Protein AF-A0A6G3XLA7-F1 (afdb_monomer)

InterPro domains:
  IPR043737 Family of unknown function DUF5682 [PF18934] (4-292)

Structure (mmCIF, N/CA/C/O backbone):
data_AF-A0A6G3XLA7-F1
#
_entry.id   AF-A0A6G3XLA7-F1
#
loop_
_atom_site.group_PDB
_atom_site.id
_atom_site.type_symbol
_atom_site.label_atom_id
_atom_site.label_alt_id
_atom_site.label_comp_id
_atom_site.label_asym_id
_atom_site.label_entity_id
_atom_site.label_seq_id
_atom_site.pdbx_PDB_ins_code
_atom_site.Cartn_x
_atom_site.Cartn_y
_atom_site.Cartn_z
_atom_site.occupancy
_atom_site.B_iso_or_equiv
_atom_site.auth_seq_id
_atom_site.auth_comp_id
_atom_site.auth_asym_id
_atom_site.auth_atom_id
_atom_site.pdbx_PDB_model_num
ATOM 1 N N . ASP A 1 1 ? -10.772 -34.363 -0.504 1.00 27.22 1 ASP A N 1
ATOM 2 C CA . ASP A 1 1 ? -11.192 -33.307 -1.445 1.00 27.22 1 ASP A CA 1
ATOM 3 C C . ASP A 1 1 ? -11.455 -32.007 -0.715 1.00 27.22 1 ASP A C 1
ATOM 5 O O . ASP A 1 1 ? -12.219 -31.990 0.240 1.00 27.22 1 ASP A O 1
ATOM 9 N N . CYS A 1 2 ? -10.757 -30.936 -1.087 1.00 24.80 2 CYS A N 1
ATOM 10 C CA . CYS A 1 2 ? -10.948 -29.603 -0.518 1.00 24.80 2 CYS A CA 1
ATOM 11 C C . CYS A 1 2 ? -11.487 -28.664 -1.604 1.00 24.80 2 CYS A C 1
ATOM 13 O O . CYS A 1 2 ? -10.865 -28.476 -2.650 1.00 24.80 2 CYS A O 1
ATOM 15 N N . LEU A 1 3 ? -12.674 -28.112 -1.351 1.00 29.98 3 LEU A N 1
ATOM 16 C CA . LEU A 1 3 ? -13.349 -27.142 -2.203 1.00 29.98 3 LEU A CA 1
ATOM 17 C C . LEU A 1 3 ? -12.687 -25.769 -2.006 1.00 29.98 3 LEU A C 1
ATOM 19 O O . LEU A 1 3 ? -12.714 -25.214 -0.909 1.00 29.98 3 LEU A O 1
ATOM 23 N N . TYR A 1 4 ? -12.081 -25.223 -3.060 1.00 32.84 4 TYR A N 1
ATOM 24 C CA . TYR A 1 4 ? -11.598 -23.842 -3.071 1.00 32.84 4 TYR A CA 1
ATOM 25 C C . TYR A 1 4 ? -12.732 -22.947 -3.557 1.00 32.84 4 TYR A C 1
ATOM 27 O O . TYR A 1 4 ? -12.913 -22.761 -4.757 1.00 32.84 4 TYR A O 1
ATOM 35 N N . VAL A 1 5 ? -13.517 -22.410 -2.627 1.00 32.19 5 VAL A N 1
ATOM 36 C CA . VAL A 1 5 ? -14.509 -21.383 -2.956 1.00 32.19 5 VAL A CA 1
ATOM 37 C C . VAL A 1 5 ? -13.808 -20.030 -2.906 1.00 32.19 5 VAL A C 1
ATOM 39 O O . VAL A 1 5 ? -13.495 -19.514 -1.836 1.00 32.19 5 VAL A O 1
ATOM 42 N N . CYS A 1 6 ? -13.516 -19.460 -4.074 1.00 38.09 6 CYS A N 1
ATOM 43 C CA . CYS A 1 6 ? -13.163 -18.050 -4.173 1.00 38.09 6 CYS A CA 1
ATOM 44 C C . CYS A 1 6 ? -14.450 -17.236 -3.990 1.00 38.09 6 CYS A C 1
ATOM 46 O O . CYS A 1 6 ? -15.371 -17.369 -4.795 1.00 38.09 6 CYS A O 1
ATOM 48 N N . GLY A 1 7 ? -14.512 -16.376 -2.968 1.00 33.72 7 GLY A N 1
ATOM 49 C CA . GLY A 1 7 ? -15.671 -15.504 -2.723 1.00 33.72 7 GLY A CA 1
ATOM 50 C C . GLY A 1 7 ? -16.045 -14.597 -3.907 1.00 33.72 7 GLY A C 1
ATOM 51 O O . GLY A 1 7 ? -17.167 -14.110 -3.966 1.00 33.72 7 GLY A O 1
ATOM 52 N N . ALA A 1 8 ? -15.152 -14.426 -4.890 1.00 35.38 8 ALA A N 1
ATOM 53 C CA . ALA A 1 8 ? -15.421 -13.674 -6.114 1.00 35.38 8 ALA A CA 1
ATOM 54 C C . ALA A 1 8 ? -16.390 -14.382 -7.083 1.00 35.38 8 ALA A C 1
ATOM 56 O O . ALA A 1 8 ? -17.047 -13.708 -7.873 1.00 35.38 8 ALA A O 1
ATOM 57 N N . PHE A 1 9 ? -16.530 -15.715 -7.027 1.00 36.69 9 PHE A N 1
ATOM 58 C CA . PHE A 1 9 ? -17.417 -16.449 -7.945 1.00 36.69 9 PHE A CA 1
ATOM 59 C C . PHE A 1 9 ? -18.899 -16.103 -7.729 1.00 36.69 9 PHE A C 1
ATOM 61 O O . PHE A 1 9 ? -19.672 -16.042 -8.684 1.00 3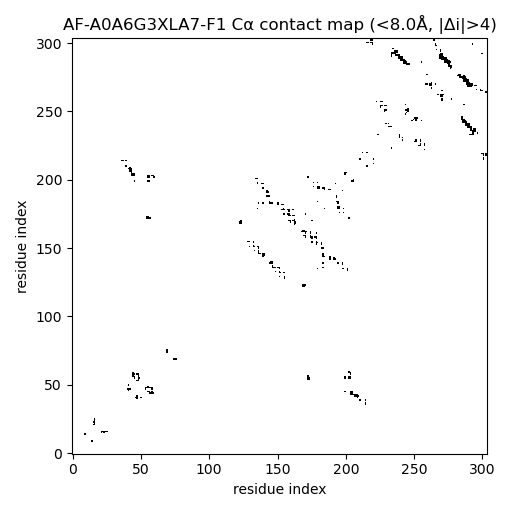6.69 9 PHE A O 1
ATOM 68 N N . HIS A 1 10 ? -19.282 -15.807 -6.482 1.00 39.69 10 HIS A N 1
ATOM 69 C CA . HIS A 1 10 ? -20.646 -15.403 -6.132 1.00 39.69 10 HIS A CA 1
ATOM 70 C C . HIS A 1 10 ? -21.000 -13.991 -6.619 1.00 39.69 10 HIS A C 1
ATOM 72 O O . HIS A 1 10 ? -22.175 -13.693 -6.781 1.00 39.69 10 HIS A O 1
ATOM 78 N N . ALA A 1 11 ? -20.011 -13.135 -6.895 1.00 38.22 11 ALA A N 1
ATOM 79 C CA . ALA A 1 11 ? -20.251 -11.803 -7.452 1.00 38.22 11 ALA A CA 1
ATOM 80 C C . ALA A 1 11 ? -20.421 -11.816 -8.984 1.00 38.22 11 ALA A C 1
ATOM 82 O O . ALA A 1 11 ? -21.027 -10.906 -9.542 1.00 38.22 11 ALA A O 1
ATOM 83 N N . ALA A 1 12 ? -19.886 -12.834 -9.666 1.00 33.25 12 ALA A N 1
ATOM 84 C CA . ALA A 1 12 ? -19.835 -12.896 -11.129 1.00 33.25 12 ALA A CA 1
ATOM 85 C C . ALA A 1 12 ? -20.931 -13.770 -11.768 1.00 33.25 12 ALA A C 1
ATOM 87 O O . ALA A 1 12 ? -21.085 -13.752 -12.987 1.00 33.25 12 ALA A O 1
ATOM 88 N N . SER A 1 13 ? -21.691 -14.525 -10.970 1.00 40.53 13 SER A N 1
ATOM 89 C CA . SER A 1 13 ? -22.673 -15.495 -11.467 1.00 40.53 13 SER A CA 1
ATOM 90 C C . SER A 1 13 ? -24.052 -15.185 -10.891 1.00 40.53 13 SER A C 1
ATOM 92 O O . SER A 1 13 ? -24.179 -14.970 -9.688 1.00 40.53 13 SER A O 1
ATOM 94 N N . ARG A 1 14 ? -25.096 -15.175 -11.730 1.00 41.72 14 ARG A N 1
ATOM 95 C CA . ARG A 1 14 ? -26.479 -15.175 -11.235 1.00 41.72 14 ARG A CA 1
ATOM 96 C C . ARG A 1 14 ? -26.766 -16.568 -10.689 1.00 41.72 14 ARG A C 1
ATOM 98 O O . ARG A 1 14 ? -26.756 -17.532 -11.445 1.00 41.72 14 ARG A O 1
ATOM 105 N N . VAL A 1 15 ? -26.926 -16.649 -9.379 1.00 54.94 15 VAL A N 1
ATOM 106 C CA . VAL A 1 15 ? -27.235 -17.872 -8.643 1.00 54.94 15 VAL A CA 1
ATOM 107 C C . VAL A 1 15 ? -28.677 -17.700 -8.176 1.00 54.94 15 VAL A C 1
ATOM 109 O O . VAL A 1 15 ? -28.967 -16.736 -7.464 1.00 54.94 15 VAL A O 1
ATOM 112 N N . ASP A 1 16 ? -29.582 -18.566 -8.629 1.00 53.09 16 ASP A N 1
ATOM 113 C CA . ASP A 1 16 ? -31.027 -18.473 -8.346 1.00 53.09 16 ASP A CA 1
ATOM 114 C C . ASP A 1 16 ? -31.326 -18.589 -6.838 1.00 53.09 16 ASP A C 1
ATOM 116 O O . ASP A 1 16 ? -32.371 -18.169 -6.344 1.00 53.09 16 ASP A O 1
ATOM 120 N N . GLU A 1 17 ? -30.364 -19.112 -6.082 1.00 56.97 17 GLU A N 1
ATOM 121 C CA . GLU A 1 17 ? -30.370 -19.269 -4.636 1.00 56.97 17 GLU A CA 1
ATOM 122 C C . GLU A 1 17 ? -30.011 -17.979 -3.872 1.00 56.97 17 GLU A C 1
ATOM 124 O O . GLU A 1 17 ? -30.055 -17.962 -2.639 1.00 56.97 17 GLU A O 1
ATOM 129 N N . PHE A 1 18 ? -29.650 -16.888 -4.559 1.00 44.19 18 PHE A N 1
ATOM 130 C CA . PHE A 1 18 ? -29.278 -15.630 -3.909 1.00 44.19 18 PHE A CA 1
ATOM 131 C C . PHE A 1 18 ? -30.508 -14.874 -3.378 1.00 44.19 18 PHE A C 1
ATOM 133 O O . PHE A 1 18 ? -31.275 -14.275 -4.128 1.00 44.19 18 PHE A O 1
ATOM 140 N N . GLY A 1 19 ? -30.670 -14.857 -2.053 1.00 49.62 19 GLY A N 1
ATOM 141 C CA . GLY A 1 19 ? -31.720 -14.115 -1.353 1.00 49.62 19 GLY A CA 1
ATOM 142 C C . GLY A 1 19 ? -32.330 -14.911 -0.201 1.00 49.62 19 GLY A C 1
ATOM 143 O O . GLY A 1 19 ? -32.090 -16.103 -0.041 1.00 49.62 19 GLY A O 1
ATOM 144 N N . VAL A 1 20 ? -33.152 -14.252 0.617 1.00 45.53 20 VAL A N 1
ATOM 145 C CA . VAL A 1 20 ? -33.753 -14.849 1.830 1.00 45.53 20 VAL A CA 1
ATOM 146 C C . VAL A 1 20 ? -34.791 -15.944 1.526 1.00 45.53 20 VAL A C 1
ATOM 148 O O . VAL A 1 20 ? -35.200 -16.668 2.427 1.00 45.53 20 VAL A O 1
ATOM 151 N N . ALA A 1 21 ? -35.208 -16.066 0.262 1.00 51.31 21 ALA A N 1
ATOM 152 C CA . ALA A 1 21 ? -36.200 -17.028 -0.219 1.00 51.31 21 ALA A CA 1
ATOM 153 C C . ALA A 1 21 ? -35.595 -18.194 -1.033 1.00 51.31 21 ALA A C 1
ATOM 155 O O . ALA A 1 21 ? -36.339 -19.035 -1.532 1.00 51.31 21 ALA A O 1
ATOM 156 N N . GLY A 1 22 ? -34.267 -18.252 -1.191 1.00 52.97 22 GLY A N 1
ATOM 157 C CA . GLY A 1 22 ? -33.597 -19.278 -1.994 1.00 52.97 22 GLY A CA 1
ATOM 158 C C . GLY A 1 22 ? -33.634 -20.656 -1.325 1.00 52.97 22 GLY A C 1
ATOM 159 O O . GLY A 1 22 ? -32.997 -20.865 -0.294 1.00 52.97 22 GLY A O 1
ATOM 160 N N . GLY A 1 23 ? -34.379 -21.600 -1.908 1.00 52.88 23 GLY A N 1
ATOM 161 C CA . GLY A 1 23 ? -34.506 -22.987 -1.430 1.00 52.88 23 GLY A CA 1
ATOM 162 C C . GLY A 1 23 ? -33.829 -24.044 -2.314 1.00 52.88 23 GLY A C 1
ATOM 163 O O . GLY A 1 23 ? -33.991 -25.234 -2.053 1.00 52.88 23 GLY A O 1
ATOM 164 N N . GLY A 1 24 ? -33.120 -23.629 -3.368 1.00 60.25 24 GLY A N 1
ATOM 165 C CA . GLY A 1 24 ? -32.486 -24.528 -4.335 1.00 60.25 24 GLY A CA 1
ATOM 166 C C . GLY A 1 24 ? -31.238 -25.237 -3.798 1.00 60.25 24 GLY A C 1
ATOM 167 O O . GLY A 1 24 ? -30.596 -24.785 -2.849 1.00 60.25 24 GLY A O 1
ATOM 168 N N . SER A 1 25 ? -30.896 -26.368 -4.417 1.00 54.25 25 SER A N 1
ATOM 169 C CA . SER A 1 25 ? -29.620 -27.059 -4.225 1.00 54.25 25 SER A CA 1
ATOM 170 C C . SER A 1 25 ? -28.669 -26.712 -5.370 1.00 54.25 25 SER A C 1
ATOM 172 O O . SER A 1 25 ? -28.971 -27.030 -6.519 1.00 54.25 25 SER A O 1
ATOM 174 N N . PHE A 1 26 ? -27.512 -26.127 -5.057 1.00 52.59 26 PHE A N 1
ATOM 175 C CA . PHE A 1 26 ? -26.472 -25.853 -6.048 1.00 52.59 26 PHE A CA 1
ATOM 176 C C . PHE A 1 26 ? -25.738 -27.149 -6.412 1.00 52.59 26 PHE A C 1
ATOM 178 O O . PHE A 1 26 ? -25.032 -27.719 -5.572 1.00 52.59 26 PHE A O 1
ATOM 185 N N . ASP A 1 27 ? -25.897 -27.613 -7.651 1.00 52.12 27 ASP A N 1
ATOM 186 C CA . ASP A 1 27 ? -25.189 -28.795 -8.139 1.00 52.12 27 ASP A CA 1
ATOM 187 C C . ASP A 1 27 ? -23.751 -28.422 -8.528 1.00 52.12 27 ASP A C 1
ATOM 189 O O . ASP A 1 27 ? -23.505 -27.578 -9.399 1.00 52.12 27 ASP A O 1
ATOM 193 N N . VAL A 1 28 ? -22.772 -29.016 -7.841 1.00 51.94 28 VAL A N 1
ATOM 194 C CA . VAL A 1 28 ? -21.358 -28.700 -8.061 1.00 51.94 28 VAL A CA 1
ATOM 195 C C . VAL A 1 28 ? -20.936 -29.309 -9.390 1.00 51.94 28 VAL A C 1
ATOM 197 O O . VAL A 1 28 ? -20.693 -30.510 -9.494 1.00 51.94 28 VAL A O 1
ATOM 200 N N . SER A 1 29 ? -20.819 -28.462 -10.411 1.00 45.50 29 SER A N 1
ATOM 201 C CA . SER A 1 29 ? -20.391 -28.897 -11.739 1.00 45.50 29 SER A CA 1
ATOM 202 C C . SER A 1 29 ? -19.015 -29.585 -11.690 1.00 45.50 29 SER A C 1
ATOM 204 O O . SER A 1 29 ? -18.156 -29.192 -10.886 1.00 45.50 29 SER A O 1
ATOM 206 N N . PRO A 1 30 ? -18.756 -30.577 -12.566 1.00 58.00 30 PRO A N 1
ATOM 207 C CA . PRO A 1 30 ? -17.427 -31.152 -12.728 1.00 58.00 30 PRO A CA 1
ATOM 208 C C . PRO A 1 30 ? -16.388 -30.053 -12.956 1.00 58.00 30 PRO A C 1
ATOM 210 O O . PRO A 1 30 ? -16.678 -29.035 -13.587 1.00 58.00 30 PRO A O 1
ATOM 213 N N . ARG A 1 31 ? -15.160 -30.265 -12.465 1.00 47.12 31 ARG A N 1
ATOM 214 C CA . ARG A 1 31 ? -14.043 -29.340 -12.702 1.00 47.12 31 ARG A CA 1
ATOM 215 C C . ARG A 1 31 ? -13.942 -29.037 -14.195 1.00 47.12 31 ARG A C 1
ATOM 217 O O . ARG A 1 31 ? -13.711 -29.942 -14.994 1.00 47.12 31 ARG A O 1
ATOM 224 N N . SER A 1 32 ? -14.094 -27.769 -14.559 1.00 47.59 32 SER A N 1
ATOM 225 C CA . SER A 1 32 ? -13.860 -27.331 -15.926 1.00 47.59 32 SER A CA 1
ATOM 226 C C . SER A 1 32 ? -12.402 -27.614 -16.306 1.00 47.59 32 SER A C 1
ATOM 228 O O . SER A 1 32 ? -11.492 -27.440 -15.495 1.00 47.59 32 SER A O 1
ATOM 230 N N . ALA A 1 33 ? -12.160 -28.039 -17.550 1.00 43.06 33 ALA A N 1
ATOM 231 C CA . ALA A 1 33 ? -10.805 -28.250 -18.077 1.00 43.06 33 ALA A CA 1
ATOM 232 C C . ALA A 1 33 ? -9.999 -26.939 -18.210 1.00 43.06 33 ALA A C 1
ATOM 234 O O . ALA A 1 33 ? -8.840 -26.954 -18.617 1.00 43.06 33 ALA A O 1
ATOM 235 N N . THR A 1 34 ? -10.607 -25.798 -17.874 1.00 37.47 34 THR A N 1
ATOM 236 C CA . THR A 1 34 ? -9.937 -24.507 -17.806 1.00 37.47 34 THR A CA 1
ATOM 237 C C . THR A 1 34 ? -8.934 -24.498 -16.660 1.00 37.47 34 THR A C 1
ATOM 239 O O . THR A 1 34 ? -9.278 -24.504 -15.477 1.00 37.47 34 THR A O 1
ATOM 242 N N . THR A 1 35 ? -7.655 -24.431 -17.018 1.00 40.75 35 THR A N 1
ATOM 243 C CA . THR A 1 35 ? -6.602 -23.977 -16.114 1.00 40.75 35 THR A CA 1
ATOM 244 C C . THR A 1 35 ? -7.009 -22.598 -15.615 1.00 40.75 35 THR A C 1
ATOM 246 O O . THR A 1 35 ? -7.300 -21.726 -16.431 1.00 40.75 35 THR A O 1
ATOM 249 N N . TRP A 1 36 ? -7.095 -22.415 -14.296 1.00 40.22 36 TRP A N 1
ATOM 250 C CA . TRP A 1 36 ? -7.507 -21.152 -13.681 1.00 40.22 36 TRP A CA 1
ATOM 251 C C . TRP A 1 36 ? -6.575 -20.031 -14.158 1.00 40.22 36 TRP A C 1
ATOM 253 O O . TRP A 1 36 ? -5.452 -19.872 -13.683 1.00 40.22 36 TRP A O 1
ATOM 263 N N . GLN A 1 37 ? -7.033 -19.305 -15.167 1.00 34.62 37 GLN A N 1
ATOM 264 C CA . GLN A 1 37 ? -6.329 -18.215 -15.801 1.00 34.62 37 GLN A CA 1
ATOM 265 C C . GLN A 1 37 ? -6.841 -16.939 -15.132 1.00 34.62 37 GLN A C 1
ATOM 267 O O . GLN A 1 37 ? -7.951 -16.497 -15.396 1.00 34.62 37 GLN A O 1
ATOM 272 N N . TYR A 1 38 ? -6.017 -16.364 -14.255 1.00 40.25 38 TYR A N 1
ATOM 273 C CA . TYR A 1 38 ? -6.145 -14.977 -13.793 1.00 40.25 38 TYR A CA 1
ATOM 274 C C . TYR A 1 38 ? -7.347 -14.676 -12.884 1.00 40.25 38 TYR A C 1
ATOM 276 O O . TYR A 1 38 ? -8.333 -14.063 -13.272 1.00 40.25 38 TYR A O 1
ATOM 284 N N . GLY A 1 39 ? -7.186 -14.967 -11.595 1.00 35.78 39 GLY A N 1
ATOM 285 C CA . GLY A 1 39 ? -7.611 -14.006 -10.585 1.00 35.78 39 GLY A CA 1
ATOM 286 C C . GLY A 1 39 ? -6.383 -13.188 -10.219 1.00 35.78 39 GLY A C 1
ATOM 287 O O . GLY A 1 39 ? -5.426 -13.752 -9.688 1.00 35.78 39 GLY A O 1
ATOM 288 N N . LEU A 1 40 ? -6.369 -11.888 -10.513 1.00 39.28 40 LEU A N 1
ATOM 289 C CA . LEU A 1 40 ? -5.462 -10.962 -9.838 1.00 39.28 40 LEU A CA 1
ATOM 290 C C . LEU A 1 40 ? -5.768 -11.144 -8.347 1.00 39.28 40 LEU A C 1
ATOM 292 O O . LEU A 1 40 ? -6.809 -10.691 -7.892 1.00 39.28 40 LEU A O 1
ATOM 296 N N . ILE A 1 41 ? -4.963 -11.923 -7.613 1.00 45.25 41 ILE A N 1
ATOM 297 C CA . ILE A 1 41 ? -5.103 -12.007 -6.159 1.00 45.25 41 ILE A CA 1
ATOM 298 C C . ILE A 1 41 ? -4.496 -10.705 -5.673 1.00 45.25 41 ILE A C 1
ATOM 300 O O . ILE A 1 41 ? -3.267 -10.548 -5.729 1.00 45.25 41 ILE A O 1
ATOM 304 N N . PRO A 1 42 ? -5.317 -9.736 -5.260 1.00 47.28 42 PRO A N 1
ATOM 305 C CA . PRO A 1 42 ? -4.790 -8.450 -4.891 1.00 47.28 42 PRO A CA 1
ATOM 306 C C . PRO A 1 42 ? -4.005 -8.691 -3.613 1.00 47.28 42 PRO A C 1
ATOM 308 O O . PRO A 1 42 ? -4.469 -9.287 -2.643 1.00 47.28 42 PRO A O 1
ATOM 311 N N . SER A 1 43 ? -2.733 -8.350 -3.680 1.00 54.47 43 SER A N 1
ATOM 312 C CA . SER A 1 43 ? -1.761 -8.756 -2.674 1.00 54.47 43 SER A CA 1
ATOM 313 C C . SER A 1 43 ? -1.641 -7.757 -1.526 1.00 54.47 43 SER A C 1
ATOM 315 O O . SER A 1 43 ? -1.026 -8.064 -0.504 1.00 54.47 43 SER A O 1
ATOM 317 N N . SER A 1 44 ? -2.254 -6.585 -1.688 1.00 57.09 44 SER A N 1
ATOM 318 C CA . SER A 1 44 ? -2.538 -5.632 -0.623 1.00 57.09 44 SER A CA 1
ATOM 319 C C . SER A 1 44 ? -4.037 -5.612 -0.338 1.00 57.09 44 SER A C 1
ATOM 321 O O . SER A 1 44 ? -4.845 -5.742 -1.258 1.00 57.09 44 SER A O 1
ATOM 323 N N . HIS A 1 45 ? -4.414 -5.384 0.923 1.00 65.75 45 HIS A N 1
ATOM 324 C CA . HIS A 1 45 ? -5.820 -5.234 1.313 1.00 65.75 45 HIS A CA 1
ATOM 325 C C . HIS A 1 45 ? -6.471 -4.086 0.526 1.00 65.75 45 HIS A C 1
ATOM 327 O O . HIS A 1 45 ? -7.568 -4.254 0.014 1.00 65.75 45 HIS A O 1
ATOM 333 N N . ALA A 1 46 ? -5.733 -2.995 0.288 1.00 58.09 46 ALA A N 1
ATOM 334 C CA . ALA A 1 46 ? -6.193 -1.864 -0.520 1.00 58.09 46 ALA A CA 1
ATOM 335 C C . ALA A 1 46 ? -6.525 -2.227 -1.982 1.00 58.09 46 ALA A C 1
ATOM 337 O O . ALA A 1 46 ? -7.456 -1.675 -2.560 1.00 58.09 46 ALA A O 1
ATOM 338 N N . ALA A 1 47 ? -5.782 -3.153 -2.602 1.00 56.22 47 ALA A N 1
ATOM 339 C CA . ALA A 1 47 ? -6.091 -3.600 -3.959 1.00 56.22 47 ALA A CA 1
ATOM 340 C C . ALA A 1 47 ? -7.323 -4.523 -3.982 1.00 56.22 47 ALA A C 1
ATOM 342 O O . ALA A 1 47 ? -8.090 -4.480 -4.940 1.00 56.22 47 ALA A O 1
ATOM 343 N N . ILE A 1 48 ? -7.541 -5.305 -2.914 1.00 60.72 48 ILE A N 1
ATOM 344 C CA . ILE A 1 48 ? -8.771 -6.093 -2.732 1.00 60.72 48 ILE A CA 1
ATOM 345 C C . ILE A 1 48 ? -9.950 -5.131 -2.608 1.00 60.72 48 ILE A C 1
ATOM 347 O O . ILE A 1 48 ? -10.952 -5.274 -3.299 1.00 60.72 48 ILE A O 1
ATOM 351 N N . GLU A 1 49 ? -9.804 -4.106 -1.777 1.00 63.84 49 GLU A N 1
ATOM 352 C CA . GLU A 1 49 ? -10.849 -3.118 -1.540 1.00 63.84 49 GLU A CA 1
ATOM 353 C C . GLU A 1 49 ? -11.222 -2.369 -2.817 1.00 63.84 49 GLU A C 1
ATOM 355 O O . GLU A 1 49 ? -12.399 -2.303 -3.155 1.00 63.84 49 GLU A O 1
ATOM 360 N N . ALA A 1 50 ? -10.231 -1.907 -3.582 1.00 58.59 50 ALA A N 1
ATOM 361 C CA . ALA A 1 50 ? -10.468 -1.239 -4.856 1.00 58.59 50 ALA A CA 1
ATOM 362 C C . ALA A 1 50 ? -11.169 -2.148 -5.879 1.00 58.59 50 ALA A C 1
ATOM 364 O O . ALA A 1 50 ? -12.117 -1.715 -6.531 1.00 58.59 50 ALA A O 1
ATOM 365 N N . GLN A 1 51 ? -10.738 -3.408 -6.008 1.00 57.50 51 GLN A N 1
ATOM 366 C CA . GLN A 1 51 ? -11.323 -4.342 -6.974 1.00 57.50 51 GLN A CA 1
ATOM 367 C C . GLN A 1 51 ? -12.782 -4.682 -6.654 1.00 57.50 51 GLN A C 1
ATOM 369 O O . GLN A 1 51 ? -13.591 -4.833 -7.566 1.00 57.50 51 GLN A O 1
ATOM 374 N N . PHE A 1 52 ? -13.115 -4.823 -5.371 1.00 60.62 52 PHE A N 1
ATOM 375 C CA . PHE A 1 52 ? -14.450 -5.231 -4.930 1.00 60.62 52 PHE A CA 1
ATOM 376 C C . PHE A 1 52 ? -15.328 -4.054 -4.476 1.00 60.62 52 PHE A C 1
ATOM 378 O O . PHE A 1 52 ? -16.407 -4.282 -3.934 1.00 60.62 52 PHE A O 1
ATOM 385 N N . GLY A 1 53 ? -14.883 -2.807 -4.678 1.00 58.06 53 GLY A N 1
ATOM 386 C CA . GLY A 1 53 ? -15.614 -1.609 -4.252 1.00 58.06 53 GLY A CA 1
ATOM 387 C C . GLY A 1 53 ? -15.839 -1.539 -2.738 1.00 58.06 53 GLY A C 1
ATOM 388 O O . GLY A 1 53 ? -16.835 -0.978 -2.285 1.00 58.06 53 GLY A O 1
ATOM 389 N N . LEU A 1 54 ? -14.952 -2.151 -1.949 1.00 62.34 54 LEU A N 1
ATOM 390 C CA . LEU A 1 54 ? -15.060 -2.170 -0.496 1.00 62.34 54 LEU A CA 1
ATOM 391 C C . LEU A 1 54 ? -14.505 -0.884 0.111 1.00 62.34 54 LEU A C 1
ATOM 393 O O . LEU A 1 54 ? -13.646 -0.204 -0.451 1.00 62.34 54 LEU A O 1
ATOM 397 N N . ALA A 1 55 ? -14.962 -0.610 1.328 1.00 67.38 55 ALA A N 1
ATOM 398 C CA . ALA A 1 55 ? -14.414 0.445 2.155 1.00 67.38 55 ALA A CA 1
ATOM 399 C C . ALA A 1 55 ? -12.899 0.264 2.370 1.00 67.38 55 ALA A C 1
ATOM 401 O O . ALA A 1 55 ? -12.456 -0.842 2.696 1.00 67.38 55 ALA A O 1
ATOM 402 N N . SER A 1 56 ? -12.123 1.345 2.259 1.00 66.56 56 SER A N 1
ATOM 403 C CA . SER A 1 56 ? -10.687 1.331 2.581 1.00 66.56 56 SER A CA 1
ATOM 404 C C . SER A 1 56 ? -10.469 0.803 4.003 1.00 66.56 56 SER A C 1
ATOM 406 O O . SER A 1 56 ? -11.180 1.209 4.916 1.00 66.56 56 SER A O 1
ATOM 408 N N . GLY A 1 57 ? -9.539 -0.128 4.208 1.00 64.62 57 GLY A N 1
ATOM 409 C CA . GLY A 1 57 ? -9.250 -0.788 5.487 1.00 64.62 57 GLY A CA 1
ATOM 410 C C . GLY A 1 57 ? -10.197 -1.929 5.897 1.00 64.62 57 GLY A C 1
ATOM 411 O O . GLY A 1 57 ? -9.908 -2.633 6.869 1.00 64.62 57 GLY A O 1
ATOM 412 N N . SER A 1 58 ? -11.308 -2.159 5.189 1.00 67.06 58 SER A N 1
ATOM 413 C CA . SER A 1 58 ? -12.267 -3.227 5.517 1.00 67.06 58 SER A CA 1
ATOM 414 C C . SER A 1 58 ? -11.655 -4.629 5.490 1.00 67.06 58 SER A C 1
ATOM 416 O O . SER A 1 58 ? -11.950 -5.451 6.361 1.00 67.06 58 SER A O 1
ATOM 418 N N . VAL A 1 59 ? -10.761 -4.910 4.541 1.00 69.50 59 VAL A N 1
ATOM 419 C CA . VAL A 1 59 ? -10.173 -6.243 4.370 1.00 69.50 59 VAL A CA 1
ATOM 420 C C . VAL A 1 59 ? -9.146 -6.510 5.473 1.00 69.50 59 VAL A C 1
ATOM 422 O O . VAL A 1 59 ? -9.013 -7.642 5.932 1.00 69.50 59 VAL A O 1
ATOM 425 N N . SER A 1 60 ? -8.463 -5.485 5.982 1.00 68.56 60 SER A N 1
ATOM 426 C CA . SER A 1 60 ? -7.548 -5.643 7.122 1.00 68.56 60 SER A CA 1
ATOM 427 C C . SER A 1 60 ? -8.262 -5.793 8.456 1.00 68.56 60 SER A C 1
ATOM 429 O O . SER A 1 60 ? -7.835 -6.597 9.290 1.00 68.56 60 SER A O 1
ATOM 431 N N . ILE A 1 61 ? -9.392 -5.103 8.643 1.00 68.44 61 ILE A N 1
ATOM 432 C CA . ILE A 1 61 ? -10.281 -5.375 9.779 1.00 68.44 61 ILE A CA 1
ATOM 433 C C . ILE A 1 61 ? -10.746 -6.828 9.718 1.00 68.44 61 ILE A C 1
ATOM 435 O O . ILE A 1 61 ? -10.603 -7.559 10.698 1.00 68.44 61 ILE A O 1
ATOM 439 N N . ALA A 1 62 ? -11.223 -7.285 8.557 1.00 70.25 62 ALA A N 1
ATOM 440 C CA . ALA A 1 62 ? -11.641 -8.671 8.372 1.00 70.25 62 ALA A CA 1
ATOM 441 C C . ALA A 1 62 ? -10.493 -9.659 8.646 1.00 70.25 62 ALA A C 1
ATOM 443 O O . ALA A 1 62 ? -10.693 -10.663 9.330 1.00 70.25 62 ALA A O 1
ATOM 444 N N . ALA A 1 63 ? -9.271 -9.364 8.190 1.00 71.44 63 ALA A N 1
ATOM 445 C CA . ALA A 1 63 ? -8.088 -10.181 8.457 1.00 71.44 63 ALA A CA 1
ATOM 446 C C . ALA A 1 63 ? -7.729 -10.227 9.955 1.00 71.44 63 ALA A C 1
ATOM 448 O O . ALA A 1 63 ? -7.377 -11.288 10.484 1.00 71.44 63 ALA A O 1
ATOM 449 N N . THR A 1 64 ? -7.853 -9.101 10.660 1.00 72.94 64 THR A N 1
ATOM 450 C CA . THR A 1 64 ? -7.593 -9.001 12.103 1.00 72.94 64 THR A CA 1
ATOM 451 C C . THR A 1 64 ? -8.649 -9.759 12.903 1.00 72.94 64 THR A C 1
ATOM 453 O O . THR A 1 64 ? -8.305 -10.572 13.767 1.00 72.94 64 THR A O 1
ATOM 456 N N . GLN A 1 65 ? -9.928 -9.584 12.567 1.00 71.81 65 GLN A N 1
ATOM 457 C CA . GLN A 1 65 ? -11.038 -10.339 13.148 1.00 71.81 65 GLN A CA 1
ATOM 458 C C . GLN A 1 65 ? -10.906 -11.839 12.882 1.00 71.81 65 GLN A C 1
ATOM 460 O O . GLN A 1 65 ? -11.086 -12.644 13.795 1.00 71.81 65 GLN A O 1
ATOM 465 N N . TRP A 1 66 ? -10.519 -12.235 11.669 1.00 73.06 66 TRP A N 1
ATOM 466 C CA . TRP A 1 66 ? -10.218 -13.624 11.331 1.00 73.06 66 TRP A CA 1
ATOM 467 C C . TRP A 1 66 ? -9.112 -14.193 12.226 1.00 73.06 66 TRP A C 1
ATOM 469 O O . TRP A 1 66 ? -9.291 -15.245 12.840 1.00 73.06 66 TRP A O 1
ATOM 479 N N . ALA A 1 67 ? -7.995 -13.478 12.389 1.00 76.62 67 ALA A N 1
ATOM 480 C CA . ALA A 1 67 ? -6.899 -13.909 13.254 1.00 76.62 67 ALA A CA 1
ATOM 481 C C . ALA A 1 67 ? -7.307 -14.003 14.738 1.00 76.62 67 ALA A C 1
ATOM 483 O O . ALA A 1 67 ? -6.906 -14.949 15.425 1.00 76.62 67 ALA A O 1
ATOM 484 N N . LYS A 1 68 ? -8.115 -13.058 15.240 1.00 75.75 68 LYS A N 1
ATOM 485 C CA . LYS A 1 68 ? -8.707 -13.111 16.591 1.00 75.75 68 LYS A CA 1
ATOM 486 C C . LYS A 1 68 ? -9.613 -14.332 16.740 1.00 75.75 68 LYS A C 1
ATOM 488 O O . LYS A 1 68 ? -9.479 -15.078 17.709 1.00 75.75 68 LYS A O 1
ATOM 493 N N . ASN A 1 69 ? -10.477 -14.579 15.759 1.00 70.50 69 ASN A N 1
ATOM 494 C CA . ASN A 1 69 ? -11.395 -15.710 15.755 1.00 70.50 69 ASN A CA 1
ATOM 495 C C . ASN A 1 69 ? -10.662 -17.047 15.726 1.00 70.50 69 ASN A C 1
ATOM 497 O O . ASN A 1 69 ? -10.993 -17.899 16.540 1.00 70.50 69 ASN A O 1
ATOM 501 N N . LEU A 1 70 ? -9.624 -17.206 14.899 1.00 75.56 70 LEU A N 1
ATOM 502 C CA . LEU A 1 70 ? -8.781 -18.408 14.896 1.00 75.56 70 LEU A CA 1
ATOM 503 C C . LEU A 1 70 ? -8.174 -18.687 16.277 1.00 75.56 70 LEU A C 1
ATOM 505 O O . LEU A 1 70 ? -8.174 -19.828 16.736 1.00 75.56 70 LEU A O 1
ATOM 509 N N . LYS A 1 71 ? -7.686 -17.646 16.970 1.00 75.94 71 LYS A N 1
ATOM 510 C CA . LYS A 1 71 ? -7.175 -17.780 18.344 1.00 75.94 71 LYS A CA 1
ATOM 511 C C . LYS A 1 71 ? -8.287 -18.164 19.322 1.00 75.94 71 LYS A C 1
ATOM 513 O O . LYS A 1 71 ? -8.097 -19.082 20.117 1.00 75.94 71 LYS A O 1
ATOM 518 N N . ARG A 1 72 ? -9.440 -17.491 19.248 1.00 73.69 72 ARG A N 1
ATOM 519 C CA . ARG A 1 72 ? -10.605 -17.716 20.119 1.00 73.69 72 ARG A CA 1
ATOM 520 C C . ARG A 1 72 ? -11.156 -19.135 19.983 1.00 73.69 72 ARG A C 1
ATOM 522 O O . ARG A 1 72 ? -11.436 -19.777 20.989 1.00 73.69 72 ARG A O 1
ATOM 529 N N . THR A 1 73 ? -11.279 -19.634 18.757 1.00 73.94 73 THR A N 1
ATOM 530 C CA . THR A 1 73 ? -11.832 -20.963 18.453 1.00 73.94 73 THR A CA 1
ATOM 531 C C . THR A 1 73 ? -10.775 -22.066 18.434 1.00 73.94 73 THR A C 1
ATOM 533 O O . THR A 1 73 ? -11.121 -23.236 18.291 1.00 73.94 73 THR A O 1
ATOM 536 N N . ARG A 1 74 ? -9.490 -21.715 18.599 1.00 78.81 74 ARG A N 1
ATOM 537 C CA . ARG A 1 74 ? -8.331 -22.627 18.542 1.00 78.81 74 ARG A CA 1
ATOM 538 C C . ARG A 1 74 ? -8.252 -23.430 17.237 1.00 78.81 74 ARG A C 1
ATOM 540 O O . ARG A 1 74 ? -7.691 -24.525 17.209 1.00 78.81 74 ARG A O 1
ATOM 547 N N . VAL A 1 75 ? -8.791 -22.880 16.151 1.00 79.94 75 VAL A N 1
ATOM 548 C CA . VAL A 1 75 ? -8.765 -23.501 14.824 1.00 79.94 75 VAL A CA 1
ATOM 549 C C . VAL A 1 75 ? -7.420 -23.222 14.158 1.00 79.94 75 VAL A C 1
ATOM 551 O O . VAL A 1 75 ? -6.945 -22.086 14.130 1.00 79.94 75 VAL A O 1
ATOM 554 N N . GLN A 1 76 ? -6.806 -24.266 13.598 1.00 75.38 76 GLN A N 1
ATOM 555 C CA . GLN A 1 76 ? -5.603 -24.129 12.782 1.00 75.38 76 GLN A CA 1
ATOM 556 C C . GLN A 1 76 ? -6.003 -23.943 11.315 1.00 75.38 76 GLN A C 1
ATOM 558 O O . GLN A 1 76 ? -6.633 -24.839 10.749 1.00 75.38 76 GLN A O 1
ATOM 563 N N . PRO A 1 77 ? -5.660 -22.808 10.682 1.00 71.62 77 PRO A N 1
ATOM 564 C CA . PRO A 1 77 ? -5.967 -22.608 9.276 1.00 71.62 77 PRO A CA 1
ATOM 565 C C . PRO A 1 77 ? -5.143 -23.577 8.424 1.00 71.62 77 PRO A C 1
ATOM 567 O O . PRO A 1 77 ? -3.934 -23.729 8.627 1.00 71.62 77 PRO A O 1
ATOM 570 N N . TYR A 1 78 ? -5.792 -24.204 7.444 1.00 66.38 78 TYR A N 1
ATOM 571 C CA . TYR A 1 78 ? -5.104 -24.996 6.432 1.00 66.38 78 TYR A CA 1
ATOM 572 C C . TYR A 1 78 ? -4.185 -24.089 5.604 1.00 66.38 78 TYR A C 1
ATOM 574 O O . TYR A 1 78 ? -4.583 -22.999 5.192 1.00 66.38 78 TYR A O 1
ATOM 582 N N . ARG A 1 79 ? -2.939 -24.520 5.382 1.00 64.38 79 ARG A N 1
ATOM 583 C CA . ARG A 1 79 ? -1.941 -23.765 4.614 1.00 64.38 79 ARG A CA 1
ATOM 584 C C . ARG A 1 79 ? -1.465 -24.583 3.429 1.00 64.38 79 ARG A C 1
ATOM 586 O O . ARG A 1 79 ? -1.112 -25.748 3.585 1.00 64.38 79 ARG A O 1
ATOM 593 N N . LEU A 1 80 ? -1.403 -23.935 2.271 1.00 52.94 80 LEU A N 1
ATOM 594 C CA . LEU A 1 80 ? -0.825 -24.515 1.067 1.00 52.94 80 LEU A CA 1
ATOM 595 C C . LEU A 1 80 ? 0.688 -24.668 1.237 1.00 52.94 80 LEU A C 1
ATOM 597 O O . LEU A 1 80 ? 1.367 -23.766 1.736 1.00 52.94 80 LEU A O 1
ATOM 601 N N . ALA A 1 81 ? 1.215 -2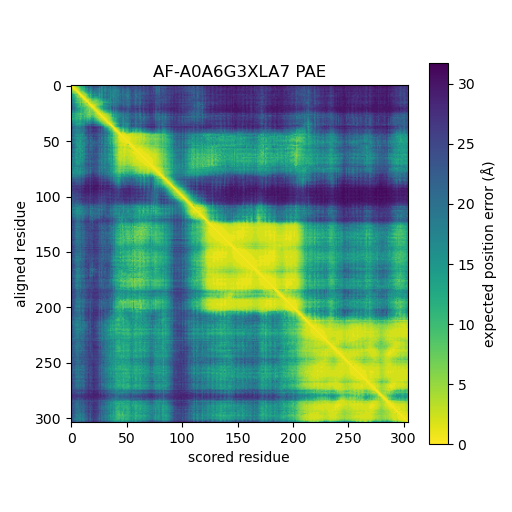5.818 0.824 1.00 57.78 81 ALA A N 1
ATOM 602 C CA . ALA A 1 81 ? 2.652 -26.048 0.797 1.00 57.78 81 ALA A CA 1
ATOM 603 C C . ALA A 1 81 ? 3.323 -25.098 -0.213 1.00 57.78 81 ALA A C 1
ATOM 605 O O . ALA A 1 81 ? 2.794 -24.871 -1.297 1.00 57.78 81 ALA A O 1
ATOM 606 N N . GLY A 1 82 ? 4.492 -24.553 0.142 1.00 59.47 82 GLY A N 1
ATOM 607 C CA . GLY A 1 82 ? 5.319 -23.758 -0.777 1.00 59.47 82 GLY A CA 1
ATOM 608 C C . GLY A 1 82 ? 5.004 -22.259 -0.875 1.00 59.47 82 GLY A C 1
ATOM 609 O O . GLY A 1 82 ? 5.557 -21.604 -1.748 1.00 59.47 82 GLY A O 1
ATOM 610 N N . GLN A 1 83 ? 4.162 -21.686 -0.005 1.00 51.09 83 GLN A N 1
ATOM 611 C CA . GLN A 1 83 ? 3.938 -20.233 -0.007 1.00 51.09 83 GLN A CA 1
ATOM 612 C C . GLN A 1 83 ? 5.119 -19.441 0.581 1.00 51.09 83 GLN A C 1
ATOM 614 O O . GLN A 1 83 ? 5.558 -19.685 1.711 1.00 51.09 83 GLN A O 1
ATOM 619 N N . ASP A 1 84 ? 5.570 -18.432 -0.166 1.00 43.88 84 ASP A N 1
ATOM 620 C CA . ASP A 1 84 ? 6.580 -17.467 0.267 1.00 43.88 84 ASP A CA 1
ATOM 621 C C . ASP A 1 84 ? 6.073 -16.596 1.430 1.00 43.88 84 ASP A C 1
ATOM 623 O O . ASP A 1 84 ? 4.968 -16.055 1.404 1.00 43.88 84 ASP A O 1
ATOM 627 N N . GLY A 1 85 ? 6.899 -16.435 2.472 1.00 50.03 85 GLY A N 1
ATOM 628 C CA . GLY A 1 85 ? 6.597 -15.609 3.653 1.00 50.03 85 GLY A CA 1
ATOM 629 C C . GLY A 1 85 ? 6.144 -16.384 4.897 1.00 50.03 85 GLY A C 1
ATOM 630 O O . GLY A 1 85 ? 6.037 -15.804 5.981 1.00 50.03 85 GLY A O 1
ATOM 631 N N . ALA A 1 86 ? 5.946 -17.699 4.794 1.00 48.38 86 ALA A N 1
ATOM 632 C CA . ALA A 1 86 ? 5.750 -18.545 5.963 1.00 48.38 86 ALA A CA 1
ATOM 633 C C . ALA A 1 86 ? 7.078 -18.725 6.720 1.00 48.38 86 ALA A C 1
ATOM 635 O O . ALA A 1 86 ? 8.061 -19.230 6.175 1.00 48.38 86 ALA A O 1
ATOM 636 N N . LYS A 1 87 ? 7.117 -18.370 8.014 1.00 48.81 87 LYS A N 1
ATOM 637 C CA . LYS A 1 87 ? 8.179 -18.871 8.902 1.00 48.81 87 LYS A CA 1
ATOM 638 C C . LYS A 1 87 ? 8.144 -20.399 8.827 1.00 48.81 87 LYS A C 1
ATOM 640 O O . LYS A 1 87 ? 7.095 -20.979 9.117 1.00 48.81 87 LYS A O 1
ATOM 645 N N . LYS A 1 88 ? 9.267 -21.027 8.438 1.00 48.53 88 LYS A N 1
ATOM 646 C CA . LYS A 1 88 ? 9.428 -22.490 8.469 1.00 48.53 88 LYS A CA 1
ATOM 647 C C . LYS A 1 88 ? 8.879 -22.990 9.809 1.00 48.53 88 LYS A C 1
ATOM 649 O O . LYS A 1 88 ? 9.311 -22.467 10.843 1.00 48.53 88 LYS A O 1
ATOM 654 N N . PRO A 1 89 ? 7.918 -23.931 9.822 1.00 48.28 89 PRO A N 1
ATOM 655 C CA . PRO A 1 89 ? 7.457 -24.491 11.076 1.00 48.28 89 PRO A CA 1
ATOM 656 C C . PRO A 1 89 ? 8.683 -25.045 11.796 1.00 48.28 89 PRO A C 1
ATOM 658 O O . PRO A 1 89 ? 9.480 -25.783 11.211 1.00 48.28 89 PRO A O 1
ATOM 661 N N . ARG A 1 90 ? 8.875 -24.615 13.047 1.00 44.72 90 ARG A N 1
ATOM 662 C CA . ARG A 1 90 ? 9.918 -25.168 13.907 1.00 44.72 90 ARG A CA 1
ATOM 663 C C . ARG A 1 90 ? 9.663 -26.668 13.938 1.00 44.72 90 ARG A C 1
ATOM 665 O O . ARG A 1 90 ? 8.539 -27.065 14.239 1.00 44.72 90 ARG A O 1
ATOM 672 N N . THR A 1 91 ? 10.658 -27.462 13.554 1.00 40.34 91 THR A N 1
ATOM 673 C CA . THR A 1 91 ? 10.575 -28.922 13.511 1.00 40.34 91 THR A CA 1
ATOM 674 C C . THR A 1 91 ? 10.000 -29.415 14.833 1.00 40.34 91 THR A C 1
ATOM 676 O O . THR A 1 91 ? 10.654 -29.368 15.876 1.00 40.34 91 THR A O 1
ATOM 679 N N . ALA A 1 92 ? 8.729 -29.816 14.812 1.00 50.62 92 ALA A N 1
ATOM 680 C CA . ALA A 1 92 ? 8.131 -30.489 15.944 1.00 50.62 92 ALA A CA 1
ATOM 681 C C . ALA A 1 92 ? 8.886 -31.811 16.102 1.00 50.62 92 ALA A C 1
ATOM 683 O O . ALA A 1 92 ? 9.102 -32.525 15.118 1.00 50.62 92 ALA A O 1
ATOM 684 N N . LYS A 1 93 ? 9.337 -32.106 17.328 1.00 43.59 93 LYS A N 1
ATOM 685 C CA . LYS A 1 93 ? 9.871 -33.426 17.680 1.00 43.59 93 LYS A CA 1
ATOM 686 C C . LYS A 1 93 ? 8.910 -34.478 17.133 1.00 43.59 93 LYS A C 1
ATOM 688 O O . LYS A 1 93 ? 7.707 -34.363 17.349 1.00 43.59 93 LYS A O 1
ATOM 693 N N . LYS A 1 94 ? 9.469 -35.454 16.414 1.00 36.88 94 LYS A N 1
ATOM 694 C CA . LYS A 1 94 ? 8.781 -36.592 15.799 1.00 36.88 94 LYS A CA 1
ATOM 695 C C . LYS A 1 94 ? 7.809 -37.193 16.822 1.00 36.88 94 LYS A C 1
ATOM 697 O O . LYS A 1 94 ? 8.238 -37.878 17.746 1.00 36.88 94 LYS A O 1
ATOM 702 N N . ALA A 1 95 ? 6.527 -36.853 16.706 1.00 47.34 95 ALA A N 1
ATOM 703 C CA . ALA A 1 95 ? 5.486 -37.487 17.494 1.00 47.34 95 ALA A CA 1
ATOM 704 C C . ALA A 1 95 ? 5.339 -38.929 16.996 1.00 47.34 95 ALA A C 1
ATOM 706 O O . ALA A 1 95 ? 5.489 -39.191 15.799 1.00 47.34 95 ALA A O 1
ATOM 707 N N . ALA A 1 96 ? 5.110 -39.850 17.930 1.00 45.06 96 ALA A N 1
ATOM 708 C CA . ALA A 1 96 ? 4.864 -41.257 17.646 1.00 45.06 96 ALA A CA 1
ATOM 709 C C . ALA A 1 96 ? 3.719 -41.419 16.622 1.00 45.06 96 ALA A C 1
ATOM 711 O O . ALA A 1 96 ? 2.845 -40.548 16.556 1.00 45.06 96 ALA A O 1
ATOM 712 N N . PRO A 1 97 ? 3.719 -42.499 15.815 1.00 40.44 97 PRO A N 1
ATOM 713 C CA . PRO A 1 97 ? 2.680 -42.716 14.819 1.00 40.44 97 PRO A CA 1
ATOM 714 C C . PRO A 1 97 ? 1.308 -42.714 15.496 1.00 40.44 97 PRO A C 1
ATOM 716 O O . PRO A 1 97 ? 1.074 -43.461 16.445 1.00 40.44 97 PRO A O 1
ATOM 719 N N . ALA A 1 98 ? 0.425 -41.832 15.027 1.00 46.72 98 ALA A N 1
ATOM 720 C CA . ALA A 1 98 ? -0.953 -41.789 15.483 1.00 46.72 98 ALA A CA 1
ATOM 721 C C . ALA A 1 98 ? -1.642 -43.108 15.110 1.00 46.72 98 ALA A C 1
ATOM 723 O O . ALA A 1 98 ? -1.505 -43.586 13.982 1.00 46.72 98 ALA A O 1
ATOM 724 N N . ALA A 1 99 ? -2.367 -43.685 16.070 1.00 46.22 99 ALA A N 1
ATOM 725 C CA . ALA A 1 99 ? -3.238 -44.828 15.843 1.00 46.22 99 ALA A CA 1
ATOM 726 C C . ALA A 1 99 ? -4.224 -44.530 14.693 1.00 46.22 99 ALA A C 1
ATOM 728 O O . ALA A 1 99 ? -4.594 -43.364 14.506 1.00 46.22 99 ALA A O 1
ATOM 729 N N . PRO A 1 100 ? -4.640 -45.551 13.919 1.00 40.12 100 PRO A N 1
ATOM 730 C CA . PRO A 1 100 ? -5.570 -45.367 12.813 1.00 40.12 100 PRO A CA 1
ATOM 731 C C . PRO A 1 100 ? -6.825 -44.646 13.304 1.00 40.12 100 PRO A C 1
ATOM 733 O O . PRO A 1 100 ? -7.453 -45.058 14.281 1.00 40.12 100 PRO A O 1
ATOM 736 N N . ALA A 1 101 ? -7.141 -43.531 12.644 1.00 44.59 101 ALA A N 1
ATOM 737 C CA . ALA A 1 101 ? -8.339 -42.764 12.934 1.00 44.59 101 ALA A CA 1
ATOM 738 C C . ALA A 1 101 ? -9.569 -43.674 12.763 1.00 44.59 101 ALA A C 1
ATOM 740 O O . ALA A 1 101 ? -9.609 -44.447 11.799 1.00 44.59 101 ALA A O 1
ATOM 741 N N . PRO A 1 102 ? -10.561 -43.605 13.672 1.00 42.34 102 PRO A N 1
ATOM 742 C CA . PRO A 1 102 ? -11.819 -44.310 13.477 1.00 42.34 102 PRO A CA 1
ATOM 743 C C . PRO A 1 102 ? -12.444 -43.890 12.135 1.00 42.34 102 PRO A C 1
ATOM 745 O O . PRO A 1 102 ? -12.183 -42.775 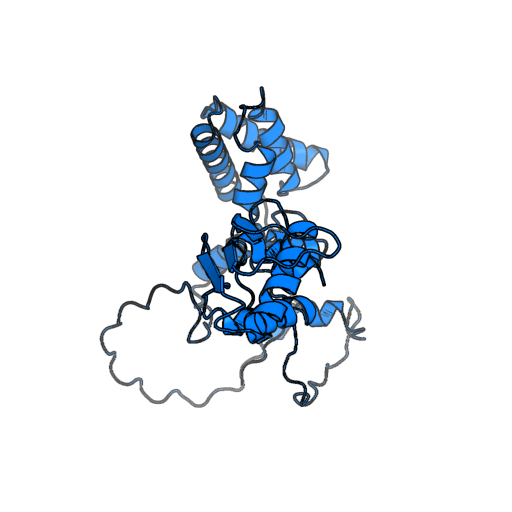11.665 1.00 42.34 102 PRO A O 1
ATOM 748 N N . PRO A 1 103 ? -13.230 -44.772 11.491 1.00 43.47 103 PRO A N 1
ATOM 749 C CA . P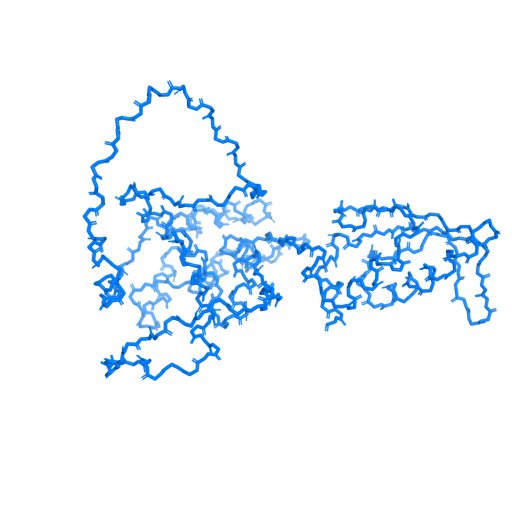RO A 1 103 ? -13.877 -44.460 10.224 1.00 43.47 103 PRO A CA 1
ATOM 750 C C . PRO A 1 103 ? -14.633 -43.137 10.342 1.00 43.47 103 PRO A C 1
ATOM 752 O O . PRO A 1 103 ? -15.341 -42.905 11.320 1.00 43.47 103 PRO A O 1
ATOM 755 N N . SER A 1 104 ? -14.423 -42.262 9.356 1.00 45.25 104 SER A N 1
ATOM 756 C CA . SER A 1 104 ? -15.083 -40.964 9.250 1.00 45.25 104 SER A CA 1
ATOM 757 C C . SER A 1 104 ? -16.592 -41.170 9.306 1.00 45.25 104 SER A C 1
ATOM 759 O O . SER A 1 104 ? -17.199 -41.535 8.300 1.00 45.25 104 SER A O 1
ATOM 761 N N . GLU A 1 105 ? -17.206 -40.901 10.459 1.00 48.00 105 GLU A N 1
ATOM 762 C CA . GLU A 1 105 ? -18.631 -40.590 10.509 1.00 48.00 105 GLU A CA 1
ATOM 763 C C . GLU A 1 105 ? -18.894 -39.522 9.444 1.00 48.00 105 GLU A C 1
ATOM 765 O O . GLU A 1 105 ? -18.087 -38.598 9.280 1.00 48.00 105 GLU A O 1
ATOM 770 N N . ALA A 1 106 ? -19.958 -39.712 8.656 1.00 50.62 106 ALA A N 1
ATOM 771 C CA . ALA A 1 106 ? -20.361 -38.793 7.599 1.00 50.62 106 ALA A CA 1
ATOM 772 C C . ALA A 1 106 ? -20.207 -37.362 8.116 1.00 50.62 106 ALA A C 1
ATOM 774 O O . ALA A 1 106 ? -20.771 -37.038 9.161 1.00 50.62 106 ALA A O 1
ATOM 775 N N . ALA A 1 107 ? -19.360 -36.564 7.454 1.00 56.44 107 ALA A N 1
ATOM 776 C CA . ALA A 1 107 ? -18.967 -35.248 7.932 1.00 56.44 107 ALA A CA 1
ATOM 777 C C . ALA A 1 107 ? -20.231 -34.450 8.265 1.00 56.44 107 ALA A C 1
ATOM 779 O O . ALA A 1 107 ? -20.926 -33.997 7.358 1.00 56.44 107 ALA A O 1
ATOM 780 N N . ALA A 1 108 ? -20.558 -34.350 9.558 1.00 59.38 108 ALA A N 1
ATOM 781 C CA . ALA A 1 108 ? -21.767 -33.675 9.996 1.00 59.38 108 ALA A CA 1
ATOM 782 C C . ALA A 1 108 ? -21.760 -32.276 9.377 1.00 59.38 108 ALA A C 1
ATOM 784 O O . ALA A 1 108 ? -20.732 -31.593 9.438 1.00 59.38 108 ALA A O 1
ATOM 785 N N . ASP A 1 109 ? -22.865 -31.883 8.743 1.00 65.12 109 ASP A N 1
ATOM 786 C CA . ASP A 1 109 ? -22.976 -30.616 8.026 1.00 65.12 109 ASP A CA 1
ATOM 787 C C . ASP A 1 109 ? -22.861 -29.435 9.005 1.00 65.12 109 ASP A C 1
ATOM 789 O O . ASP A 1 109 ? -23.833 -28.913 9.549 1.00 65.12 109 ASP A O 1
ATOM 793 N N . ARG A 1 110 ? -21.614 -29.044 9.275 1.00 61.34 110 ARG A N 1
ATOM 794 C CA . ARG A 1 110 ? -21.241 -27.910 10.127 1.00 61.34 110 ARG A CA 1
ATOM 795 C C . ARG A 1 110 ? -21.189 -26.604 9.339 1.00 61.34 110 ARG A C 1
ATOM 797 O O . ARG A 1 110 ? -21.106 -25.540 9.949 1.00 61.34 110 ARG A O 1
ATOM 804 N N . LEU A 1 111 ? -21.202 -26.677 8.007 1.00 58.47 111 LEU A N 1
ATOM 805 C CA . LEU A 1 111 ? -21.032 -25.525 7.130 1.00 58.47 111 LEU A CA 1
ATOM 806 C C . LEU A 1 111 ? -22.368 -24.838 6.854 1.00 58.47 111 LEU A C 1
ATOM 808 O O . LEU A 1 111 ? -22.449 -23.621 7.011 1.00 58.47 111 LEU A O 1
ATOM 812 N N . SER A 1 112 ? -23.427 -25.585 6.531 1.00 67.19 112 SER A N 1
ATOM 813 C CA . SER A 1 112 ? -24.730 -24.992 6.204 1.00 67.19 112 SER A CA 1
ATOM 814 C C . SER A 1 112 ? -25.300 -24.198 7.375 1.00 67.19 112 SER A C 1
ATOM 816 O O . SER A 1 112 ? -25.788 -23.087 7.186 1.00 67.19 112 SER A O 1
ATOM 818 N N . GLY A 1 113 ? -25.178 -24.711 8.604 1.00 67.69 113 GLY A N 1
ATOM 819 C CA . GLY A 1 113 ? -25.603 -23.987 9.806 1.00 67.69 113 GLY A CA 1
ATOM 820 C C . GLY A 1 113 ? -24.782 -22.720 10.076 1.00 67.69 113 GLY A C 1
ATOM 821 O O . GLY A 1 113 ? -25.332 -21.718 10.527 1.00 67.69 113 GLY A O 1
ATOM 822 N N . PHE A 1 114 ? -23.481 -22.732 9.767 1.00 66.75 114 PHE A N 1
ATOM 823 C CA . PHE A 1 114 ? -22.620 -21.555 9.893 1.00 66.75 114 PHE A CA 1
ATOM 824 C C . PHE A 1 114 ? -22.955 -20.487 8.843 1.00 66.75 114 PHE A C 1
ATOM 826 O O . PHE A 1 114 ? -23.086 -19.320 9.196 1.00 66.75 114 PHE A O 1
ATOM 833 N N . LEU A 1 115 ? -23.147 -20.885 7.580 1.00 60.19 115 LEU A N 1
ATOM 834 C CA . LEU A 1 115 ? -23.471 -19.975 6.475 1.00 60.19 115 LEU A CA 1
ATOM 835 C C . LEU A 1 115 ? -24.885 -19.385 6.579 1.00 60.19 115 LEU A C 1
ATOM 837 O O . LEU A 1 115 ? -25.107 -18.258 6.151 1.00 60.19 115 LEU A O 1
ATOM 841 N N . ARG A 1 116 ? -25.837 -20.126 7.161 1.00 64.88 116 ARG A N 1
ATOM 842 C CA . ARG A 1 116 ? -27.214 -19.655 7.394 1.00 64.88 116 ARG A CA 1
ATOM 843 C C . ARG A 1 116 ? -27.357 -18.781 8.639 1.00 64.88 116 ARG A C 1
ATOM 845 O O . ARG A 1 116 ? -28.398 -18.155 8.821 1.00 64.88 116 ARG A O 1
ATOM 852 N N . ARG A 1 117 ? -26.354 -18.749 9.522 1.00 59.94 117 ARG A N 1
ATOM 853 C CA . ARG A 1 117 ? -26.410 -17.936 10.737 1.00 59.94 117 ARG A CA 1
ATOM 854 C C . ARG A 1 117 ? -26.198 -16.463 10.364 1.00 59.94 117 ARG A C 1
ATOM 856 O O . ARG A 1 117 ? -25.152 -16.147 9.798 1.00 59.94 117 ARG A O 1
ATOM 863 N N . PRO A 1 118 ? -27.121 -15.551 10.727 1.00 51.91 118 PRO A N 1
ATOM 864 C CA . PRO A 1 118 ? -26.892 -14.124 10.552 1.00 51.91 118 PRO A CA 1
ATOM 865 C C . PRO A 1 118 ? -25.586 -13.725 11.251 1.00 51.91 118 PRO A C 1
ATOM 867 O O . PRO A 1 118 ? -25.340 -14.190 12.374 1.00 51.91 118 PRO A O 1
ATOM 870 N N . PRO A 1 119 ? -24.738 -12.890 10.626 1.00 56.09 119 PRO A N 1
ATOM 871 C CA . PRO A 1 119 ? -23.536 -12.411 11.283 1.00 56.09 119 PRO A CA 1
ATOM 872 C C . PRO A 1 119 ? -23.938 -11.673 12.559 1.00 56.09 119 PRO A C 1
ATOM 874 O O . PRO A 1 119 ? -24.788 -10.783 12.542 1.00 56.09 119 PRO A O 1
ATOM 877 N N . VAL A 1 120 ? -23.339 -12.064 13.683 1.00 62.31 120 VAL A N 1
ATOM 878 C CA . VAL A 1 120 ? -23.520 -11.335 14.938 1.00 62.31 120 VAL A CA 1
ATOM 879 C C . VAL A 1 120 ? -22.859 -9.975 14.751 1.00 62.31 120 VAL A C 1
ATOM 881 O O . VAL A 1 120 ? -21.668 -9.899 14.448 1.00 62.31 120 VAL A O 1
ATOM 884 N N . LEU A 1 121 ? -23.638 -8.905 14.889 1.00 56.56 121 LEU A N 1
ATOM 885 C CA . LEU A 1 121 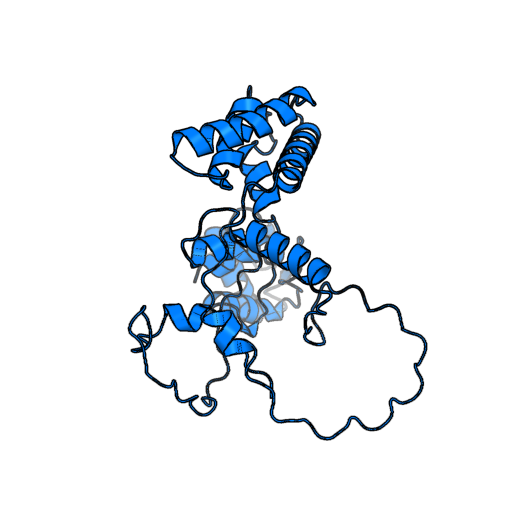? -23.110 -7.549 14.855 1.00 56.56 121 LEU A CA 1
ATOM 886 C C . LEU A 1 121 ? -22.285 -7.338 16.126 1.00 56.56 121 LEU A C 1
ATOM 888 O O . LEU A 1 121 ? -22.835 -7.094 17.195 1.00 56.56 121 LEU A O 1
ATOM 892 N N . ASP A 1 122 ? -20.965 -7.488 16.009 1.00 60.31 122 ASP A N 1
ATOM 893 C CA . ASP A 1 122 ? -20.057 -7.192 17.117 1.00 60.31 122 ASP A CA 1
ATOM 894 C C . ASP A 1 122 ? -20.182 -5.716 17.509 1.00 60.31 122 ASP A C 1
ATOM 896 O O . ASP A 1 122 ? -20.187 -4.828 16.638 1.00 60.31 122 ASP A O 1
ATOM 900 N N . THR A 1 123 ? -20.245 -5.491 18.822 1.00 69.88 123 THR A N 1
ATOM 901 C CA . THR A 1 123 ? -20.145 -4.182 19.473 1.00 69.88 123 THR A CA 1
ATOM 902 C C . THR A 1 123 ? -18.773 -3.551 19.213 1.00 69.88 123 THR A C 1
ATOM 904 O O . THR A 1 123 ? -17.897 -4.158 18.594 1.00 69.88 123 THR A O 1
ATOM 907 N N . LEU A 1 124 ? -18.575 -2.310 19.664 1.00 76.06 124 LEU A N 1
ATOM 908 C CA . LEU A 1 124 ? -17.269 -1.653 19.624 1.00 76.06 124 LEU A CA 1
ATOM 909 C C . LEU A 1 124 ? -16.182 -2.557 20.240 1.00 76.06 124 LEU A C 1
ATOM 911 O O . LEU A 1 124 ? -16.299 -2.973 21.391 1.00 76.06 124 LEU A O 1
ATOM 915 N N . ASP A 1 125 ? -15.122 -2.841 19.480 1.00 80.56 125 ASP A N 1
ATOM 916 C CA . ASP A 1 125 ? -13.901 -3.468 19.998 1.00 80.56 125 ASP A CA 1
ATOM 917 C C . ASP A 1 125 ? -12.944 -2.356 20.442 1.00 80.56 125 ASP A C 1
ATOM 919 O O . ASP A 1 125 ? -12.120 -1.855 19.672 1.00 80.56 125 ASP A O 1
ATOM 923 N N . GLU A 1 126 ? -13.104 -1.916 21.691 1.00 85.75 126 GLU A N 1
ATOM 924 C CA . GLU A 1 126 ? -12.320 -0.813 22.257 1.00 85.75 126 GLU A CA 1
ATOM 925 C C . GLU A 1 126 ? -10.814 -1.097 22.234 1.00 85.75 126 GLU A C 1
ATOM 927 O O . GLU A 1 126 ? -10.018 -0.200 21.962 1.00 85.75 126 GLU A O 1
ATOM 932 N N . ALA A 1 127 ? -10.407 -2.348 22.467 1.00 86.06 127 ALA A N 1
ATOM 933 C CA . ALA A 1 127 ? -8.999 -2.728 22.489 1.00 86.06 127 ALA A CA 1
ATOM 934 C C . ALA A 1 127 ? -8.349 -2.590 21.104 1.00 86.06 127 ALA A C 1
ATOM 936 O O . ALA A 1 127 ? -7.192 -2.176 20.997 1.00 86.06 127 ALA A O 1
ATOM 937 N N . GLU A 1 128 ? -9.084 -2.916 20.040 1.00 84.12 128 GLU A N 1
ATOM 938 C CA . GLU A 1 128 ? -8.636 -2.709 18.662 1.00 84.12 128 GLU A CA 1
ATOM 939 C C . GLU A 1 128 ? -8.480 -1.229 18.328 1.00 84.12 128 GLU A C 1
ATOM 941 O O . GLU A 1 128 ? -7.424 -0.818 17.842 1.00 84.12 128 GLU A O 1
ATOM 946 N N . 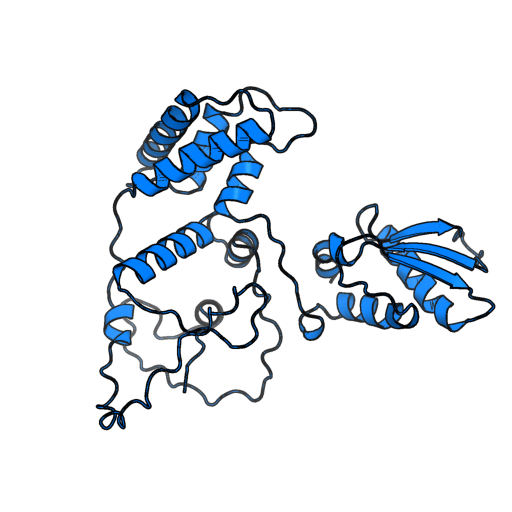LEU A 1 129 ? -9.493 -0.424 18.654 1.00 89.12 129 LEU A N 1
ATOM 947 C CA . LEU A 1 129 ? -9.474 1.009 18.382 1.00 89.12 129 LEU A CA 1
ATOM 948 C C . LEU A 1 129 ? -8.365 1.727 19.170 1.00 89.12 129 LEU A C 1
ATOM 950 O O . LEU A 1 129 ? -7.674 2.590 18.622 1.00 89.12 129 LEU A O 1
ATOM 954 N N . LEU A 1 130 ? -8.132 1.337 20.429 1.00 92.06 130 LEU A N 1
ATOM 955 C CA . LEU A 1 130 ? -7.000 1.813 21.231 1.00 92.06 130 LEU A CA 1
ATOM 956 C C . LEU A 1 130 ? -5.660 1.421 20.600 1.00 92.06 130 LEU A C 1
ATOM 958 O O . LEU A 1 130 ? -4.750 2.248 20.516 1.00 92.06 130 LEU A O 1
ATOM 962 N N . GLY A 1 131 ? -5.543 0.180 20.117 1.00 91.06 131 GLY A N 1
ATOM 963 C CA . GLY A 1 131 ? -4.359 -0.298 19.407 1.00 91.06 131 GLY A CA 1
ATOM 964 C C . GLY A 1 131 ? -4.036 0.562 18.186 1.00 91.06 131 GLY A C 1
ATOM 965 O O . GLY A 1 131 ? -2.923 1.076 18.069 1.00 91.06 131 GLY A O 1
ATOM 966 N N . TRP A 1 132 ? -5.028 0.798 17.324 1.00 93.19 132 TRP A N 1
ATOM 967 C CA . TRP A 1 132 ? -4.878 1.662 16.151 1.00 93.19 132 TRP A CA 1
ATOM 968 C C . TRP A 1 132 ? -4.501 3.094 16.524 1.00 93.19 132 TRP A C 1
ATOM 970 O O . TRP A 1 132 ? -3.601 3.662 15.909 1.00 93.19 132 TRP A O 1
ATOM 980 N N . SER A 1 133 ? -5.134 3.659 17.555 1.00 95.88 133 SER A N 1
ATOM 981 C CA . SER A 1 133 ? -4.875 5.028 18.023 1.00 95.88 133 SER A CA 1
ATOM 982 C C . SER A 1 133 ? -3.427 5.212 18.500 1.00 95.88 133 SER A C 1
ATOM 984 O O . SER A 1 133 ? -2.777 6.216 18.203 1.00 95.88 133 SER A O 1
ATOM 986 N N . VAL A 1 134 ? -2.866 4.212 19.185 1.00 96.56 134 VAL A N 1
ATOM 987 C CA . VAL A 1 134 ? -1.450 4.218 19.586 1.00 96.56 134 VAL A CA 1
ATOM 988 C C . VAL A 1 134 ? -0.525 4.040 18.380 1.00 96.56 134 VAL A C 1
ATOM 990 O O . VAL A 1 134 ? 0.509 4.712 18.280 1.00 96.56 134 VAL A O 1
ATOM 993 N N . ASP A 1 135 ? -0.868 3.141 17.459 1.00 94.12 135 ASP A N 1
ATOM 994 C CA . ASP A 1 135 ? -0.019 2.823 16.314 1.00 94.12 135 ASP A CA 1
ATOM 995 C C . ASP A 1 135 ? 0.053 3.964 15.292 1.00 94.12 135 ASP A C 1
ATOM 997 O O . ASP A 1 135 ? 1.150 4.236 14.783 1.00 94.12 135 ASP A O 1
ATOM 1001 N N . ILE A 1 136 ? -1.041 4.704 15.066 1.00 95.50 136 ILE A N 1
ATOM 1002 C CA . ILE A 1 136 ? -1.021 5.884 14.193 1.00 95.50 136 ILE A CA 1
ATOM 1003 C C . ILE A 1 136 ? -0.154 7.001 14.776 1.00 95.50 136 ILE A C 1
ATOM 1005 O O . ILE A 1 136 ? 0.673 7.558 14.058 1.00 95.50 136 ILE A O 1
ATOM 1009 N N . VAL A 1 137 ? -0.222 7.266 16.086 1.00 96.75 137 VAL A N 1
ATOM 1010 C CA . VAL A 1 137 ? 0.650 8.258 16.741 1.00 96.75 137 VAL A CA 1
ATOM 1011 C C . VAL A 1 137 ? 2.118 7.843 16.658 1.00 96.75 137 VAL A C 1
ATOM 1013 O O . VAL A 1 137 ? 2.990 8.666 16.368 1.00 96.75 137 VAL A O 1
ATOM 1016 N N . ARG A 1 138 ? 2.427 6.554 16.853 1.00 95.94 138 ARG A N 1
ATOM 1017 C CA . ARG A 1 138 ? 3.792 6.035 16.661 1.00 95.94 138 ARG A CA 1
ATOM 1018 C C . ARG A 1 138 ? 4.267 6.206 15.218 1.00 95.94 138 ARG A C 1
ATOM 1020 O O . ARG A 1 138 ? 5.436 6.530 15.006 1.00 95.94 138 ARG A O 1
ATOM 1027 N N . ALA A 1 139 ? 3.399 5.963 14.237 1.00 93.88 139 ALA A N 1
ATOM 1028 C CA . ALA A 1 139 ? 3.712 6.168 12.827 1.00 93.88 139 ALA A CA 1
ATOM 1029 C C . ALA A 1 139 ? 3.950 7.651 12.514 1.00 93.88 139 ALA A C 1
ATOM 1031 O O . ALA A 1 139 ? 4.979 7.979 11.927 1.00 93.88 139 ALA A O 1
ATOM 1032 N N . ALA A 1 140 ? 3.079 8.535 12.999 1.00 94.50 140 ALA A N 1
ATOM 1033 C CA . ALA A 1 140 ? 3.182 9.978 12.830 1.00 94.50 140 ALA A CA 1
ATOM 1034 C C . ALA A 1 140 ? 4.497 10.532 13.409 1.00 94.50 140 ALA A C 1
ATOM 1036 O O . ALA A 1 140 ? 5.221 11.239 12.709 1.00 94.50 140 ALA A O 1
ATOM 1037 N N . ARG A 1 141 ? 4.890 10.120 14.628 1.00 93.88 141 ARG A N 1
ATOM 1038 C CA . ARG A 1 141 ? 6.186 10.511 15.226 1.00 93.88 141 ARG A CA 1
ATOM 1039 C C . ARG A 1 141 ? 7.378 10.091 14.372 1.00 93.88 141 ARG A C 1
ATOM 1041 O O . ARG A 1 141 ? 8.292 10.882 14.159 1.00 93.88 141 ARG A O 1
ATOM 1048 N N . ARG A 1 142 ? 7.377 8.859 13.846 1.00 93.19 142 ARG A N 1
ATOM 1049 C CA . ARG A 1 142 ? 8.443 8.389 12.936 1.00 93.19 142 ARG A CA 1
ATOM 1050 C C . ARG A 1 142 ? 8.495 9.191 11.634 1.00 93.19 142 ARG A C 1
ATOM 1052 O O . ARG A 1 142 ? 9.557 9.289 11.025 1.00 93.19 142 ARG A O 1
ATOM 1059 N N . SER A 1 143 ? 7.367 9.757 11.221 1.00 90.12 143 SER A N 1
ATOM 1060 C CA . SER A 1 143 ? 7.244 10.626 10.053 1.00 90.12 143 SER A CA 1
ATOM 1061 C C . SER A 1 143 ? 7.484 12.109 10.355 1.00 90.12 143 SER A C 1
ATOM 1063 O O . SER A 1 143 ? 7.381 12.912 9.438 1.00 90.12 143 SER A O 1
ATOM 1065 N N . GLY A 1 144 ? 7.880 12.467 11.582 1.00 90.69 144 GLY A N 1
ATOM 1066 C CA . GLY A 1 144 ? 8.273 13.829 11.956 1.00 90.69 144 GLY A CA 1
ATOM 1067 C C . GLY A 1 144 ? 7.141 14.714 12.481 1.00 90.69 144 GLY A C 1
ATOM 1068 O O . GLY A 1 144 ? 7.389 15.881 12.764 1.00 90.69 144 GLY A O 1
ATOM 1069 N N . TYR A 1 145 ? 5.926 14.184 12.644 1.00 92.94 145 TYR A N 1
ATOM 1070 C CA . TYR A 1 145 ? 4.824 14.927 13.256 1.00 92.94 145 TYR A CA 1
ATOM 1071 C C . TYR A 1 145 ? 5.037 15.078 14.765 1.00 92.94 145 TYR A C 1
ATOM 1073 O O . TYR A 1 145 ? 5.462 14.137 15.446 1.00 92.94 145 TYR A O 1
ATOM 1081 N N . ALA A 1 146 ? 4.656 16.238 15.305 1.00 91.38 146 ALA A N 1
ATOM 1082 C CA . ALA A 1 146 ? 4.634 16.524 16.739 1.00 91.38 146 ALA A CA 1
ATOM 1083 C C . ALA A 1 146 ? 3.425 15.859 17.431 1.00 91.38 146 ALA A C 1
ATOM 1085 O O . ALA A 1 146 ? 2.592 16.526 18.038 1.00 91.38 146 ALA A O 1
ATOM 1086 N N . ALA A 1 147 ? 3.321 14.534 17.308 1.00 93.25 147 ALA A N 1
ATOM 1087 C CA . ALA A 1 147 ? 2.232 13.747 17.874 1.00 93.25 147 ALA A CA 1
ATOM 1088 C C . ALA A 1 147 ? 2.559 13.275 19.301 1.00 93.25 147 ALA A C 1
ATOM 1090 O O . ALA A 1 147 ? 3.669 12.834 19.606 1.00 93.25 147 ALA A O 1
ATOM 1091 N N . SER A 1 148 ? 1.564 13.284 20.173 1.00 93.81 148 SER A N 1
ATOM 1092 C CA . SER A 1 148 ? 1.623 13.014 21.608 1.00 93.81 148 SER A CA 1
ATOM 1093 C C . SER A 1 148 ? 0.617 11.926 22.003 1.00 93.81 148 SER A C 1
ATOM 1095 O O . SER A 1 148 ? -0.147 11.433 21.178 1.00 93.81 148 SER A O 1
ATOM 1097 N N . THR A 1 149 ? 0.632 11.494 23.265 1.00 95.56 149 THR A N 1
ATOM 1098 C CA . THR A 1 149 ? -0.387 10.552 23.763 1.00 95.56 149 THR A CA 1
ATOM 1099 C C . THR A 1 149 ? -1.777 11.194 23.804 1.00 95.56 149 THR A C 1
ATOM 1101 O O . THR A 1 149 ? -2.763 10.489 23.621 1.00 95.56 149 THR A O 1
ATOM 1104 N N . ALA A 1 150 ? -1.861 12.521 23.971 1.00 96.56 150 ALA A N 1
ATOM 1105 C CA . ALA A 1 150 ? -3.128 13.245 23.913 1.00 96.56 150 ALA A CA 1
ATOM 1106 C C . ALA A 1 150 ? -3.793 13.098 22.538 1.00 96.56 150 ALA A C 1
ATOM 1108 O O . ALA A 1 150 ? -5.002 12.913 22.465 1.00 96.56 150 ALA A O 1
ATOM 1109 N N . ASP A 1 151 ? -3.003 13.066 21.461 1.00 96.62 151 ASP A N 1
ATOM 1110 C CA . ASP A 1 151 ? -3.541 12.865 20.114 1.00 96.62 151 ASP A CA 1
ATOM 1111 C C . ASP A 1 151 ? -4.097 11.442 19.934 1.00 96.62 151 ASP A C 1
ATOM 1113 O O . ASP A 1 151 ? -5.094 11.268 19.249 1.00 96.62 151 ASP A O 1
ATOM 1117 N N . ALA A 1 152 ? -3.537 10.421 20.597 1.00 96.88 152 ALA A N 1
ATOM 1118 C CA . ALA A 1 152 ? -4.112 9.069 20.560 1.00 96.88 152 ALA A CA 1
ATOM 1119 C C . ALA A 1 152 ? -5.488 9.016 21.248 1.00 96.88 152 ALA A C 1
ATOM 1121 O O . ALA A 1 152 ? -6.405 8.381 20.733 1.00 96.88 152 ALA A O 1
ATOM 1122 N N . ILE A 1 153 ? -5.637 9.698 22.390 1.00 97.38 153 ILE A N 1
ATOM 1123 C CA . ILE A 1 153 ? -6.920 9.810 23.102 1.00 97.38 153 ILE A CA 1
ATOM 1124 C C . ILE A 1 153 ? -7.927 10.571 22.234 1.00 97.38 153 ILE A C 1
ATOM 1126 O O . ILE A 1 153 ? -9.037 10.091 22.017 1.00 97.38 153 ILE A O 1
ATOM 1130 N N . ALA A 1 154 ? -7.507 11.702 21.660 1.00 97.50 154 ALA A N 1
ATOM 1131 C CA . ALA A 1 154 ? -8.352 12.508 20.789 1.00 97.50 154 ALA A CA 1
ATOM 1132 C C . ALA A 1 154 ? -8.821 11.718 19.557 1.00 97.50 154 ALA A C 1
ATOM 1134 O O . ALA A 1 154 ? -10.003 11.763 19.223 1.00 97.50 154 ALA A O 1
ATOM 1135 N N . VAL A 1 155 ? -7.936 10.944 18.917 1.00 97.69 155 VAL A N 1
ATOM 1136 C CA . VAL A 1 155 ? -8.300 10.083 17.780 1.00 97.69 155 VAL A CA 1
ATOM 1137 C C . VAL A 1 155 ? -9.318 9.022 18.190 1.00 97.69 155 VAL A C 1
ATOM 1139 O O . VAL A 1 155 ? -10.296 8.820 17.470 1.00 97.69 155 VAL A O 1
ATOM 1142 N N . PHE A 1 156 ? -9.123 8.362 19.334 1.00 97.25 156 PHE A N 1
ATOM 1143 C CA . PHE A 1 156 ? -10.049 7.349 19.843 1.00 97.25 156 PHE A CA 1
ATOM 1144 C C . PHE A 1 156 ? -11.454 7.928 20.062 1.00 97.25 156 PHE A C 1
ATOM 1146 O O . PHE A 1 156 ? -12.427 7.429 19.493 1.00 97.25 156 PHE A O 1
ATOM 1153 N N . GLU A 1 157 ? -11.557 9.014 20.830 1.00 97.50 157 GLU A N 1
ATOM 1154 C CA . GLU A 1 157 ? -12.836 9.652 21.160 1.00 97.50 157 GLU A CA 1
ATOM 1155 C C . GLU A 1 157 ? -13.514 10.237 19.917 1.00 97.50 157 GLU A C 1
ATOM 1157 O O . GLU A 1 157 ? -14.707 10.024 19.695 1.00 97.50 157 GLU A O 1
ATOM 1162 N N . THR A 1 158 ? -12.743 10.904 19.053 1.00 97.81 158 THR A N 1
ATOM 1163 C CA . THR A 1 158 ? -13.256 11.499 17.810 1.00 97.81 158 THR A CA 1
ATOM 1164 C C . THR A 1 158 ? -13.750 10.425 16.846 1.00 97.81 158 THR A C 1
ATOM 1166 O O . THR A 1 158 ? -14.772 10.618 16.197 1.00 97.81 158 THR A O 1
ATOM 1169 N N . SER A 1 159 ? -13.096 9.260 16.787 1.00 95.50 159 SER A N 1
ATOM 1170 C CA . SER A 1 159 ? -13.569 8.136 15.966 1.00 95.50 159 SER A CA 1
ATOM 1171 C C . SER A 1 159 ? -14.958 7.665 16.407 1.00 95.50 159 SER A C 1
ATOM 1173 O O . SER A 1 159 ? -15.823 7.422 15.565 1.00 95.50 159 SER A O 1
ATOM 1175 N N . ILE A 1 160 ? -15.185 7.558 17.722 1.00 94.62 160 ILE A N 1
ATOM 1176 C CA . ILE A 1 160 ? -16.483 7.176 18.304 1.00 94.62 160 ILE A CA 1
ATOM 1177 C C . ILE A 1 160 ? -17.529 8.262 18.042 1.00 94.62 160 ILE A C 1
ATOM 1179 O O . ILE A 1 160 ? -18.635 7.950 17.599 1.00 94.62 160 ILE A O 1
ATOM 1183 N N . LEU A 1 161 ? -17.169 9.531 18.249 1.00 96.31 161 LEU A N 1
ATOM 1184 C CA . LEU A 1 161 ? -18.047 10.670 17.989 1.00 96.31 161 LEU A CA 1
ATOM 1185 C C . LEU A 1 161 ? -18.498 10.712 16.523 1.00 96.31 161 LEU A C 1
ATOM 1187 O O . LEU A 1 161 ? -19.692 10.816 16.251 1.00 96.31 161 LEU A O 1
ATOM 1191 N N . LEU A 1 162 ? -17.560 10.589 15.580 1.00 94.81 162 LEU A N 1
ATOM 1192 C CA . LEU A 1 162 ? -17.845 10.600 14.144 1.00 94.81 162 LEU A CA 1
ATOM 1193 C C . LEU A 1 162 ? -18.744 9.434 13.724 1.00 94.81 162 LEU A C 1
ATOM 1195 O O . LEU A 1 162 ? -19.640 9.620 12.899 1.00 94.81 162 LEU A O 1
ATOM 1199 N N . ALA A 1 163 ? -18.546 8.252 14.311 1.00 90.94 163 ALA A N 1
ATOM 1200 C CA . ALA A 1 163 ? -19.431 7.115 14.090 1.00 90.94 163 ALA A CA 1
ATOM 1201 C C . ALA A 1 163 ? -20.857 7.411 14.580 1.00 90.94 163 ALA A C 1
ATOM 1203 O O . ALA A 1 163 ? -21.814 7.205 13.834 1.00 90.94 163 ALA A O 1
ATOM 1204 N N . GLY A 1 164 ? -20.990 7.961 15.791 1.00 91.62 164 GLY A N 1
ATOM 1205 C CA . GLY A 1 164 ? -22.277 8.335 16.379 1.00 91.62 164 GLY A CA 1
ATOM 1206 C C . GLY A 1 164 ? -23.008 9.419 15.583 1.00 91.62 164 GLY A C 1
ATOM 1207 O O . GLY A 1 164 ? -24.198 9.288 15.317 1.00 91.62 164 GLY A O 1
ATOM 1208 N N . MET A 1 165 ? -22.293 10.442 15.102 1.00 94.25 165 MET A N 1
ATOM 1209 C CA . MET A 1 165 ? -22.853 11.478 14.219 1.00 94.25 165 MET A CA 1
ATOM 1210 C C . MET A 1 165 ? -23.400 10.921 12.898 1.00 94.25 165 MET A C 1
ATOM 1212 O O . MET A 1 165 ? -24.212 11.569 12.242 1.00 94.25 165 MET A O 1
ATOM 1216 N N . ARG A 1 166 ? -22.939 9.736 12.490 1.00 90.69 166 ARG A N 1
ATOM 1217 C CA . ARG A 1 166 ? -23.338 9.046 11.257 1.00 90.69 166 ARG A CA 1
ATOM 1218 C C . ARG A 1 166 ? -24.297 7.882 11.532 1.00 90.69 166 ARG A C 1
ATOM 1220 O O . ARG A 1 166 ? -24.446 7.019 10.670 1.00 90.69 166 ARG A O 1
ATOM 1227 N N . ASP A 1 167 ? -24.903 7.862 12.722 1.00 87.00 167 ASP A N 1
ATOM 1228 C CA . ASP A 1 167 ? -25.852 6.851 13.200 1.00 87.00 167 ASP A CA 1
ATOM 1229 C C . ASP A 1 167 ? -25.297 5.415 13.130 1.00 87.00 167 ASP A C 1
ATOM 1231 O O . ASP A 1 167 ? -25.976 4.449 12.780 1.00 87.00 167 ASP A O 1
ATOM 1235 N N . ARG A 1 168 ? -23.996 5.267 13.424 1.00 83.69 168 ARG A N 1
ATOM 1236 C CA . ARG A 1 168 ? -23.313 3.971 13.476 1.00 83.69 168 ARG A CA 1
ATOM 1237 C C . ARG A 1 168 ? -22.958 3.595 14.904 1.00 83.69 168 ARG A C 1
ATOM 1239 O O . ARG A 1 168 ? -22.338 4.360 15.632 1.00 83.69 168 ARG A O 1
ATOM 1246 N N . ALA A 1 169 ? -23.226 2.337 15.249 1.00 81.12 169 ALA A N 1
ATOM 1247 C CA . ALA A 1 169 ? -22.872 1.761 16.547 1.00 81.12 169 ALA A CA 1
ATOM 1248 C C . ALA A 1 169 ? -21.356 1.570 16.762 1.00 81.12 169 ALA A C 1
ATOM 1250 O O . ALA A 1 169 ? -20.928 1.290 17.880 1.00 81.12 169 ALA A O 1
ATOM 1251 N N . LYS A 1 170 ? -20.535 1.671 15.704 1.00 82.88 170 LYS A N 1
ATOM 1252 C CA . LYS A 1 170 ? -19.074 1.573 15.804 1.00 82.88 170 LYS A CA 1
ATOM 1253 C C . LYS A 1 170 ? -18.343 2.345 14.703 1.00 82.88 170 LYS A C 1
ATOM 1255 O O . LYS A 1 170 ? -18.874 2.449 13.592 1.00 82.88 170 LYS A O 1
ATOM 1260 N N . PRO A 1 171 ? -17.112 2.813 14.972 1.00 86.44 171 PRO A N 1
ATOM 1261 C CA . PRO A 1 171 ? -16.261 3.433 13.968 1.00 86.44 171 PRO A CA 1
ATOM 1262 C C . PRO A 1 171 ? -15.888 2.470 12.844 1.00 86.44 171 PRO A C 1
ATOM 1264 O O . PRO A 1 171 ? -15.527 1.313 13.062 1.00 86.44 171 PRO A O 1
ATOM 1267 N N . THR A 1 172 ? -15.954 2.985 11.627 1.00 84.38 172 THR A N 1
ATOM 1268 C CA . THR A 1 172 ? -15.385 2.389 10.418 1.00 84.38 172 THR A CA 1
ATOM 1269 C C . THR A 1 172 ? -13.951 2.899 10.210 1.00 84.38 172 THR A C 1
ATOM 1271 O O . THR A 1 172 ? -13.567 3.905 10.814 1.00 84.38 172 THR A O 1
ATOM 1274 N N . PRO A 1 173 ? -13.144 2.280 9.327 1.00 84.88 173 PRO A N 1
ATOM 1275 C CA . PRO A 1 173 ? -11.845 2.837 8.942 1.00 84.88 173 PRO A CA 1
ATOM 1276 C C . PRO A 1 173 ? -11.897 4.297 8.484 1.00 84.88 173 PRO A C 1
ATOM 1278 O O . PRO A 1 173 ? -10.944 5.034 8.708 1.00 84.88 173 PRO A O 1
ATOM 1281 N N . TYR A 1 174 ? -13.002 4.714 7.860 1.00 85.19 174 TYR A N 1
ATOM 1282 C CA . TYR A 1 174 ? -13.200 6.094 7.429 1.00 85.19 174 TYR A CA 1
ATOM 1283 C C . TYR A 1 174 ? -13.362 7.042 8.616 1.00 85.19 174 TYR A C 1
ATOM 1285 O O . TYR A 1 174 ? -12.724 8.087 8.640 1.00 85.19 174 TYR A O 1
ATOM 1293 N N . ASP A 1 175 ? -14.142 6.650 9.630 1.00 91.06 175 ASP A N 1
ATOM 1294 C CA . ASP A 1 175 ? -14.274 7.419 10.875 1.00 91.06 175 ASP A CA 1
ATOM 1295 C C . ASP A 1 175 ? -12.914 7.581 11.561 1.00 91.06 175 ASP A C 1
ATOM 1297 O O . ASP A 1 175 ? -12.556 8.673 11.996 1.00 91.06 175 ASP A O 1
ATOM 1301 N N . PHE A 1 176 ? -12.132 6.500 11.598 1.00 93.50 176 PHE A N 1
ATOM 1302 C CA . PHE A 1 176 ? -10.794 6.513 12.176 1.00 93.50 176 PHE A CA 1
ATOM 1303 C C . PHE A 1 176 ? -9.805 7.368 11.370 1.00 93.50 176 PHE A C 1
ATOM 1305 O O . PHE A 1 176 ? -9.009 8.102 11.952 1.00 93.50 176 PHE A O 1
ATOM 1312 N N . GLN A 1 177 ? -9.839 7.293 10.035 1.00 93.50 177 GLN A N 1
ATOM 1313 C CA . GLN A 1 177 ? -8.982 8.107 9.173 1.00 93.50 177 GLN A CA 1
ATOM 1314 C C . GLN A 1 177 ? -9.300 9.596 9.322 1.00 93.50 177 GLN A C 1
ATOM 1316 O O . GLN A 1 177 ? -8.373 10.387 9.487 1.00 93.50 177 GLN A O 1
ATOM 1321 N N . ASP A 1 178 ? -10.582 9.963 9.299 1.00 94.62 178 ASP A N 1
ATOM 1322 C CA . ASP A 1 178 ? -11.027 11.341 9.504 1.00 94.62 178 ASP A CA 1
ATOM 1323 C C . ASP A 1 178 ? -10.555 11.855 10.871 1.00 94.62 178 ASP A C 1
ATOM 1325 O O . ASP A 1 178 ? -9.903 12.895 10.943 1.00 94.62 178 ASP A O 1
ATOM 1329 N N . ALA A 1 179 ? -10.787 11.085 11.942 1.00 96.94 179 ALA A N 1
ATOM 1330 C CA . ALA A 1 179 ? -10.323 11.424 13.286 1.00 96.94 179 ALA A CA 1
ATOM 1331 C C . ALA A 1 179 ? -8.797 11.602 13.348 1.00 96.94 179 ALA A C 1
ATOM 1333 O O . ALA A 1 179 ? -8.307 12.577 13.913 1.00 96.94 179 ALA A O 1
ATOM 1334 N N . ALA A 1 180 ? -8.030 10.696 12.736 1.00 96.31 180 ALA A N 1
ATOM 1335 C CA . ALA A 1 180 ? -6.572 10.777 12.695 1.00 96.31 180 ALA A CA 1
ATOM 1336 C C . ALA A 1 180 ? -6.074 12.038 11.982 1.00 96.31 180 ALA A C 1
ATOM 1338 O O . ALA A 1 180 ? -5.192 12.718 12.506 1.00 96.31 180 ALA A O 1
ATOM 1339 N N . ILE A 1 181 ? -6.645 12.367 10.820 1.00 95.88 181 ILE A N 1
ATOM 1340 C CA . ILE A 1 181 ? -6.303 13.586 10.079 1.00 95.88 181 ILE A CA 1
ATOM 1341 C C . ILE A 1 181 ? -6.623 14.808 10.943 1.00 95.88 181 ILE A C 1
ATOM 1343 O O . ILE A 1 181 ? -5.747 15.635 11.171 1.00 95.88 181 ILE A O 1
ATOM 1347 N N . THR A 1 182 ? -7.835 14.887 11.496 1.00 95.38 182 THR A N 1
ATOM 1348 C CA . THR A 1 182 ? -8.271 16.027 12.313 1.00 95.38 182 THR A CA 1
ATOM 1349 C C . THR A 1 182 ? -7.414 16.232 13.562 1.00 95.38 182 THR A C 1
ATOM 1351 O O . THR A 1 182 ? -7.093 17.369 13.901 1.00 95.38 182 THR A O 1
ATOM 1354 N N . CYS A 1 183 ? -7.035 15.162 14.263 1.00 96.06 183 CYS A N 1
ATOM 1355 C CA . CYS A 1 183 ? -6.319 15.285 15.532 1.00 96.06 183 CYS A CA 1
ATOM 1356 C C . CYS A 1 183 ? -4.799 15.456 15.365 1.00 96.06 183 CYS A C 1
ATOM 1358 O O . CYS A 1 183 ? -4.170 16.116 16.191 1.00 96.06 183 CYS A O 1
ATOM 1360 N N . ILE A 1 184 ? -4.192 14.861 14.330 1.00 94.75 184 ILE A N 1
ATOM 1361 C CA . ILE A 1 184 ? -2.727 14.794 14.185 1.00 94.75 184 ILE A CA 1
ATOM 1362 C C . ILE A 1 184 ? -2.203 15.792 13.144 1.00 94.75 184 ILE A C 1
ATOM 1364 O O . ILE A 1 184 ? -1.137 16.383 13.344 1.00 94.75 184 ILE A O 1
ATOM 1368 N N . GLU A 1 185 ? -2.912 15.983 12.031 1.00 91.62 185 GLU A N 1
ATOM 1369 C CA . GLU A 1 185 ? -2.434 16.772 10.890 1.00 91.62 185 GLU A CA 1
ATOM 1370 C C . GLU A 1 185 ? -2.732 18.266 11.087 1.00 91.62 185 GLU A C 1
ATOM 1372 O O . GLU A 1 185 ? -3.668 18.818 10.518 1.00 91.62 185 GLU A O 1
ATOM 1377 N N . LYS A 1 186 ? -1.923 18.922 11.929 1.00 86.75 186 LYS A N 1
ATOM 1378 C CA . LYS A 1 186 ? -1.985 20.381 12.156 1.00 86.75 186 LYS A CA 1
ATOM 1379 C C . LYS A 1 186 ? -1.278 21.158 11.044 1.00 86.75 186 LYS A C 1
ATOM 1381 O O . LYS A 1 186 ? -1.822 22.129 10.539 1.00 86.75 186 LYS A O 1
ATOM 1386 N N . ASP A 1 187 ? -0.100 20.671 10.650 1.00 82.19 187 ASP A N 1
ATOM 1387 C CA . ASP A 1 187 ? 0.720 21.175 9.549 1.00 82.19 187 ASP A CA 1
ATOM 1388 C C . ASP A 1 187 ? 1.294 19.994 8.754 1.00 82.19 187 ASP A C 1
ATOM 1390 O O . ASP A 1 187 ? 1.612 18.943 9.322 1.00 82.19 187 ASP A O 1
ATOM 1394 N N . SER A 1 188 ? 1.478 20.170 7.443 1.00 81.62 188 SER A N 1
ATOM 1395 C CA . SER A 1 188 ? 2.141 19.164 6.608 1.00 81.62 188 SER A CA 1
ATOM 1396 C C . SER A 1 188 ? 3.648 19.155 6.867 1.00 81.62 188 SER A C 1
ATOM 1398 O O . SER A 1 188 ? 4.287 20.208 6.815 1.00 81.62 188 SER A O 1
ATOM 1400 N N . VAL A 1 189 ? 4.246 17.977 7.057 1.00 86.75 189 VAL A N 1
ATOM 1401 C CA . VAL A 1 189 ? 5.706 17.840 7.187 1.00 86.75 189 VAL A CA 1
ATOM 1402 C C . VAL A 1 189 ? 6.339 17.684 5.792 1.00 86.75 189 VAL A C 1
ATOM 1404 O O . VAL A 1 189 ? 6.100 16.668 5.129 1.00 86.75 189 VAL A O 1
ATOM 1407 N N . PRO A 1 190 ? 7.176 18.631 5.318 1.00 85.06 190 PRO A N 1
ATOM 1408 C CA . PRO A 1 190 ? 7.743 18.571 3.971 1.00 85.06 190 PRO A CA 1
ATOM 1409 C C . PRO A 1 190 ? 8.559 17.295 3.721 1.00 85.06 190 PRO A C 1
ATOM 1411 O O . PRO A 1 190 ? 9.391 16.890 4.534 1.00 85.06 190 PRO A O 1
ATOM 1414 N N . GLY A 1 191 ? 8.332 16.655 2.570 1.00 84.06 191 GLY A N 1
ATOM 1415 C CA . GLY A 1 191 ? 9.055 15.443 2.161 1.00 84.06 191 GLY A CA 1
ATOM 1416 C C . GLY A 1 191 ? 8.692 14.176 2.948 1.00 84.06 191 GLY A C 1
ATOM 1417 O O . GLY A 1 191 ? 9.370 13.152 2.816 1.00 84.06 191 GLY A O 1
ATOM 1418 N N . ARG A 1 192 ? 7.640 14.217 3.773 1.00 88.75 192 ARG A N 1
ATOM 1419 C CA . ARG A 1 192 ? 7.130 13.068 4.531 1.00 88.75 192 ARG A CA 1
ATOM 1420 C C . ARG A 1 192 ? 5.726 12.689 4.058 1.00 88.75 192 ARG A C 1
ATOM 1422 O O . ARG A 1 192 ? 5.105 13.392 3.272 1.00 88.75 192 ARG A O 1
ATOM 1429 N N . ARG A 1 193 ? 5.280 11.498 4.466 1.00 86.94 193 ARG A N 1
ATOM 1430 C CA . ARG A 1 193 ? 3.931 10.995 4.165 1.00 86.94 193 ARG A CA 1
ATOM 1431 C C . ARG A 1 193 ? 2.930 11.713 5.066 1.00 86.94 193 ARG A C 1
ATOM 1433 O O . ARG A 1 193 ? 3.230 11.851 6.249 1.00 86.94 193 ARG A O 1
ATOM 1440 N N . ASP A 1 194 ? 1.785 12.089 4.508 1.00 92.75 194 ASP A N 1
ATOM 1441 C CA . ASP A 1 194 ? 0.668 12.671 5.255 1.00 92.75 194 ASP A CA 1
ATOM 1442 C C . ASP A 1 194 ? -0.008 11.646 6.185 1.00 92.75 194 ASP A C 1
ATOM 1444 O O . ASP A 1 194 ? 0.219 10.429 6.081 1.00 92.75 194 ASP A O 1
ATOM 1448 N N . VAL A 1 195 ? -0.827 12.119 7.129 1.00 93.69 195 VAL A N 1
ATOM 1449 C CA . VAL A 1 195 ? -1.489 11.239 8.107 1.00 93.69 195 VAL A CA 1
ATOM 1450 C C . VAL A 1 195 ? -2.466 10.305 7.404 1.00 93.69 195 VAL A C 1
ATOM 1452 O O . VAL A 1 195 ? -2.515 9.116 7.734 1.00 93.69 195 VAL A O 1
ATOM 1455 N N . ARG A 1 196 ? -3.167 10.795 6.373 1.00 91.31 196 ARG A N 1
ATOM 1456 C CA . ARG A 1 196 ? -4.034 9.974 5.514 1.00 91.31 196 ARG A CA 1
ATOM 1457 C C . ARG A 1 196 ? -3.294 8.735 5.012 1.00 91.31 196 ARG A C 1
ATOM 1459 O O . ARG A 1 196 ? -3.764 7.613 5.217 1.00 91.31 196 ARG A O 1
ATOM 1466 N N . ARG A 1 197 ? -2.114 8.920 4.413 1.00 87.31 197 ARG A N 1
ATOM 1467 C CA . ARG A 1 197 ? -1.300 7.838 3.862 1.00 87.31 197 ARG A CA 1
ATOM 1468 C C . ARG A 1 197 ? -0.768 6.916 4.948 1.00 87.31 197 ARG A C 1
ATOM 1470 O O . ARG A 1 197 ? -0.666 5.713 4.718 1.00 87.31 197 ARG A O 1
ATOM 1477 N N . LEU A 1 198 ? -0.427 7.435 6.126 1.00 91.38 198 LEU A N 1
ATOM 1478 C CA . LEU A 1 198 ? -0.025 6.599 7.260 1.00 91.38 198 LEU A CA 1
ATOM 1479 C C . LEU A 1 198 ? -1.161 5.673 7.711 1.00 91.38 198 LEU A C 1
ATOM 1481 O O . LEU A 1 198 ? -0.911 4.482 7.908 1.00 91.38 198 LEU A O 1
ATOM 1485 N N . VAL A 1 199 ? -2.394 6.183 7.803 1.00 90.88 199 VAL A N 1
ATOM 1486 C CA . VAL A 1 199 ? -3.580 5.371 8.122 1.00 90.88 199 VAL A CA 1
ATOM 1487 C C . VAL A 1 199 ? -3.837 4.333 7.032 1.00 90.88 199 VAL A C 1
ATOM 1489 O O . VAL A 1 199 ? -4.030 3.166 7.353 1.00 90.88 199 VAL A O 1
ATOM 1492 N N . GLU A 1 200 ? -3.764 4.701 5.751 1.00 83.06 200 GLU A N 1
ATOM 1493 C CA . GLU A 1 200 ? -3.927 3.749 4.639 1.00 83.06 200 GLU A CA 1
ATOM 1494 C C . GLU A 1 200 ? -2.903 2.617 4.678 1.00 83.06 200 GLU A C 1
ATOM 1496 O O . GLU A 1 200 ? -3.220 1.477 4.366 1.00 83.06 200 GLU A O 1
ATOM 1501 N N . ILE A 1 201 ? -1.659 2.903 5.053 1.00 81.12 201 ILE A N 1
ATOM 1502 C CA . ILE A 1 201 ? -0.622 1.875 5.150 1.00 81.12 201 ILE A CA 1
ATOM 1503 C C . ILE A 1 201 ? -0.857 0.988 6.369 1.00 81.12 201 ILE A C 1
ATOM 1505 O O . ILE A 1 201 ? -0.691 -0.227 6.280 1.00 81.12 201 ILE A O 1
ATOM 1509 N N . MET A 1 202 ? -1.237 1.585 7.499 1.00 83.81 202 MET A N 1
ATOM 1510 C CA . MET A 1 202 ? -1.547 0.854 8.725 1.00 83.81 202 MET A CA 1
ATOM 1511 C C . MET A 1 202 ? -2.738 -0.086 8.518 1.00 83.81 202 MET A C 1
ATOM 1513 O O . MET A 1 202 ? -2.676 -1.256 8.891 1.00 83.81 202 MET A O 1
ATOM 1517 N N . MET A 1 203 ? -3.791 0.421 7.878 1.00 78.31 203 MET A N 1
ATOM 1518 C CA . MET A 1 203 ? -5.057 -0.274 7.686 1.00 78.31 203 MET A CA 1
ATOM 1519 C C . MET A 1 203 ? -5.087 -1.100 6.405 1.00 78.31 203 MET A C 1
ATOM 1521 O O . MET A 1 203 ? -5.764 -2.097 6.381 1.00 78.31 203 MET A O 1
ATOM 1525 N N . GLY A 1 204 ? -4.380 -0.761 5.333 1.00 68.19 204 GLY A N 1
ATOM 1526 C CA . GLY A 1 204 ? -4.408 -1.506 4.062 1.00 68.19 204 GLY A CA 1
ATOM 1527 C C . GLY A 1 204 ? -3.162 -2.366 3.816 1.00 68.19 204 GLY A C 1
ATOM 1528 O O . GLY A 1 204 ? -3.162 -3.297 3.000 1.00 68.19 204 GLY A O 1
ATOM 1529 N N . GLY A 1 205 ? -2.076 -2.077 4.534 1.00 68.12 205 GLY A N 1
ATOM 1530 C CA . GLY A 1 205 ? -0.733 -2.525 4.186 1.00 68.12 205 GLY A CA 1
ATOM 1531 C C . GLY A 1 205 ? -0.176 -1.775 2.970 1.00 68.12 205 GLY A C 1
ATOM 1532 O O . GLY A 1 205 ? -0.885 -1.443 2.026 1.00 68.12 205 GLY A O 1
ATOM 1533 N N . ASP A 1 206 ? 1.136 -1.550 2.949 1.00 64.62 206 ASP A N 1
ATOM 1534 C CA . ASP A 1 206 ? 1.854 -0.954 1.810 1.00 64.62 206 ASP A CA 1
ATOM 1535 C C . ASP A 1 206 ? 2.498 -1.992 0.881 1.00 64.62 206 ASP A C 1
ATOM 1537 O O . ASP A 1 206 ? 3.187 -1.654 -0.087 1.00 64.62 206 ASP A O 1
ATOM 1541 N N . ARG A 1 207 ? 2.300 -3.277 1.179 1.00 53.88 207 ARG A N 1
ATOM 1542 C CA . ARG A 1 207 ? 2.916 -4.365 0.432 1.00 53.88 207 ARG A CA 1
ATOM 1543 C C . ARG A 1 207 ? 2.212 -4.556 -0.902 1.00 53.88 207 ARG A C 1
ATOM 1545 O O . ARG A 1 207 ? 1.201 -5.234 -0.992 1.00 53.88 207 ARG A O 1
ATOM 1552 N N . ILE A 1 208 ? 2.823 -4.024 -1.952 1.00 55.25 208 ILE A N 1
ATOM 1553 C CA . ILE A 1 208 ? 2.606 -4.502 -3.318 1.00 55.25 208 ILE A CA 1
ATOM 1554 C C . ILE A 1 208 ? 3.179 -5.921 -3.368 1.00 55.25 208 ILE A C 1
ATOM 1556 O O . ILE A 1 208 ? 4.397 -6.100 -3.234 1.00 55.25 208 ILE A O 1
ATOM 1560 N N . GLY A 1 209 ? 2.325 -6.932 -3.471 1.00 55.66 209 GLY A N 1
ATOM 1561 C CA . GLY A 1 209 ? 2.786 -8.293 -3.711 1.00 55.66 209 GLY A CA 1
ATOM 1562 C C . GLY A 1 209 ? 3.174 -8.513 -5.160 1.00 55.66 209 GLY A C 1
ATOM 1563 O O . GLY A 1 209 ? 3.166 -7.606 -5.989 1.00 55.66 209 GLY A O 1
ATOM 1564 N N . ARG A 1 210 ? 3.616 -9.734 -5.425 1.00 53.78 210 ARG A N 1
ATOM 1565 C CA . ARG A 1 210 ? 4.262 -10.097 -6.679 1.00 53.78 210 ARG A CA 1
ATOM 1566 C C . ARG A 1 210 ? 3.294 -10.916 -7.504 1.00 53.78 210 ARG A C 1
ATOM 1568 O O . ARG A 1 210 ? 2.725 -11.882 -7.004 1.00 53.78 210 ARG A O 1
ATOM 1575 N N . VAL A 1 211 ? 3.141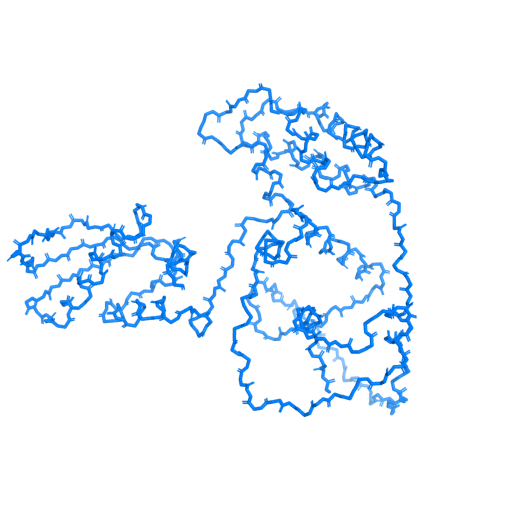 -10.526 -8.759 1.00 62.03 211 VAL A N 1
ATOM 1576 C CA . VAL A 1 211 ? 2.460 -11.341 -9.758 1.00 62.03 211 VAL A CA 1
ATOM 1577 C C . VAL A 1 211 ? 3.522 -12.243 -10.382 1.00 62.03 211 VAL A C 1
ATOM 1579 O O . VAL A 1 211 ? 4.574 -11.757 -10.804 1.00 62.03 211 VAL A O 1
ATOM 1582 N N . GLY A 1 212 ? 3.289 -13.557 -10.352 1.00 65.25 212 GLY A N 1
ATOM 1583 C CA . GLY A 1 212 ? 4.136 -14.521 -11.056 1.00 65.25 212 GLY A CA 1
ATOM 1584 C C . GLY A 1 212 ? 4.055 -14.301 -12.566 1.00 65.25 212 GLY A C 1
ATOM 1585 O O . GLY A 1 212 ? 3.066 -13.757 -13.049 1.00 65.25 212 GLY A O 1
ATOM 1586 N N . TYR A 1 213 ? 5.081 -14.718 -13.308 1.00 71.25 213 TYR A N 1
ATOM 1587 C CA . TYR A 1 213 ? 5.170 -14.480 -14.753 1.00 71.25 213 TYR A CA 1
ATOM 1588 C C . TYR A 1 213 ? 3.913 -14.945 -15.513 1.00 71.25 213 TYR A C 1
ATOM 1590 O O . TYR A 1 213 ? 3.339 -14.173 -16.279 1.00 71.25 213 TYR A O 1
ATOM 1598 N N . ASP A 1 214 ? 3.405 -16.143 -15.207 1.00 69.94 214 ASP A N 1
ATOM 1599 C CA . ASP A 1 214 ? 2.222 -16.711 -15.874 1.00 69.94 214 ASP A CA 1
ATOM 1600 C C . ASP A 1 214 ? 0.944 -15.897 -15.652 1.00 69.94 214 ASP A C 1
ATOM 1602 O O . ASP A 1 214 ? 0.023 -15.963 -16.465 1.00 69.94 214 ASP A O 1
ATOM 1606 N N . ALA A 1 215 ? 0.899 -15.116 -14.568 1.00 68.06 215 ALA A N 1
ATOM 1607 C CA . ALA A 1 215 ? -0.228 -14.283 -14.164 1.00 68.06 215 ALA A CA 1
ATOM 1608 C C . ALA A 1 215 ? -0.134 -12.831 -14.687 1.00 68.06 215 ALA A C 1
ATOM 1610 O O . ALA A 1 215 ? -1.054 -12.046 -14.461 1.00 68.06 215 ALA A O 1
ATOM 1611 N N . LEU A 1 216 ? 0.956 -12.456 -15.371 1.00 72.44 216 LEU A N 1
ATOM 1612 C CA . LEU A 1 216 ? 1.117 -11.118 -15.948 1.00 72.44 216 LEU A CA 1
ATOM 1613 C C . LEU A 1 216 ? 0.192 -10.911 -17.162 1.00 72.44 216 LEU A C 1
ATOM 1615 O O . LEU A 1 216 ? -0.014 -11.865 -17.921 1.00 72.44 216 LEU A O 1
ATOM 1619 N N . PRO A 1 217 ? -0.310 -9.682 -17.402 1.00 79.94 217 PRO A N 1
ATOM 1620 C CA . PRO A 1 217 ? -1.009 -9.346 -18.641 1.00 79.94 217 PRO A CA 1
ATOM 1621 C C . PRO A 1 217 ? -0.158 -9.651 -19.885 1.00 79.94 217 PRO A C 1
ATOM 1623 O O . PRO A 1 217 ? 1.072 -9.561 -19.809 1.00 79.94 217 PRO A O 1
ATOM 1626 N N . PRO A 1 218 ? -0.773 -9.954 -21.047 1.00 83.06 218 PRO A N 1
ATOM 1627 C CA . PRO A 1 218 ? -0.043 -10.294 -22.270 1.00 83.06 218 PRO A CA 1
ATOM 1628 C C . PRO A 1 218 ? 1.029 -9.268 -22.658 1.00 83.06 218 PRO A C 1
ATOM 1630 O O . PRO A 1 218 ? 2.136 -9.660 -23.012 1.00 83.06 218 PRO A O 1
ATOM 1633 N N . LEU A 1 219 ? 0.737 -7.970 -22.517 1.00 85.44 219 LEU A N 1
ATOM 1634 C CA . LEU A 1 219 ? 1.687 -6.897 -22.820 1.00 85.44 219 LEU A CA 1
ATOM 1635 C C . LEU A 1 219 ? 2.885 -6.887 -21.858 1.00 85.44 219 LEU A C 1
ATOM 1637 O O . LEU A 1 219 ? 4.030 -6.747 -22.281 1.00 85.44 219 LEU A O 1
ATOM 1641 N N . ALA A 1 220 ? 2.637 -7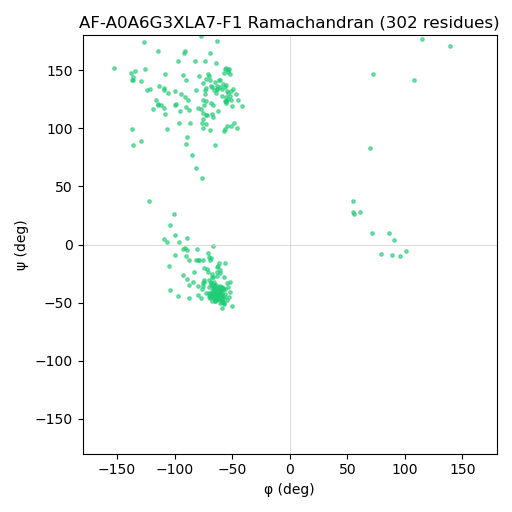.073 -20.560 1.00 86.44 220 ALA A N 1
ATOM 1642 C CA . ALA A 1 220 ? 3.700 -7.141 -19.564 1.00 86.44 220 ALA A CA 1
ATOM 1643 C C . ALA A 1 220 ? 4.590 -8.381 -19.772 1.00 86.44 220 ALA A C 1
ATOM 1645 O O . ALA A 1 220 ? 5.803 -8.295 -19.576 1.00 86.44 220 ALA A O 1
ATOM 1646 N N . ARG A 1 221 ? 4.015 -9.513 -20.208 1.00 87.50 221 ARG A N 1
ATOM 1647 C CA . ARG A 1 221 ? 4.786 -10.704 -20.606 1.00 87.50 221 ARG A CA 1
ATOM 1648 C C . ARG A 1 221 ? 5.643 -10.444 -21.837 1.00 87.50 221 ARG A C 1
ATOM 1650 O O . ARG A 1 221 ? 6.841 -10.678 -21.764 1.00 87.50 221 ARG A O 1
ATOM 1657 N N . ASP A 1 222 ? 5.070 -9.869 -22.895 1.00 90.19 222 ASP A N 1
ATOM 1658 C CA . ASP A 1 222 ? 5.795 -9.545 -24.133 1.00 90.19 222 ASP A CA 1
ATOM 1659 C C . ASP A 1 222 ? 7.015 -8.647 -23.861 1.00 90.19 222 ASP A C 1
ATOM 1661 O O . ASP A 1 222 ? 8.095 -8.873 -24.403 1.00 90.19 222 ASP A O 1
ATOM 1665 N N . VAL A 1 223 ? 6.898 -7.685 -22.938 1.00 91.38 223 VAL A N 1
ATOM 1666 C CA . VAL A 1 223 ? 8.047 -6.880 -22.492 1.00 91.38 223 VAL A CA 1
ATOM 1667 C C . VAL A 1 223 ? 9.137 -7.739 -21.844 1.00 91.38 223 VAL A C 1
ATOM 1669 O O . VAL A 1 223 ? 10.316 -7.561 -22.151 1.00 91.38 223 VAL A O 1
ATOM 1672 N N . HIS A 1 224 ? 8.778 -8.664 -20.951 1.00 90.31 224 HIS A N 1
ATOM 1673 C CA . HIS A 1 224 ? 9.753 -9.561 -20.328 1.00 90.31 224 HIS A CA 1
ATOM 1674 C C . HIS A 1 224 ? 10.394 -10.519 -21.338 1.00 90.31 224 HIS A C 1
ATOM 1676 O O . HIS A 1 224 ? 11.600 -10.745 -21.258 1.00 90.31 224 HIS A O 1
ATOM 1682 N N . ASP A 1 225 ? 9.622 -11.020 -22.299 1.00 91.81 225 ASP A N 1
ATOM 1683 C CA . ASP A 1 225 ? 10.085 -11.966 -23.315 1.00 91.81 225 ASP A CA 1
ATOM 1684 C C . ASP A 1 225 ? 11.055 -11.305 -24.290 1.00 91.81 225 ASP A C 1
ATOM 1686 O O . ASP A 1 225 ? 12.128 -11.836 -24.572 1.00 91.81 225 ASP A O 1
ATOM 1690 N N . ARG A 1 226 ? 10.738 -10.089 -24.747 1.00 91.88 226 ARG A N 1
ATOM 1691 C CA . ARG A 1 226 ? 11.617 -9.329 -25.646 1.00 91.88 226 ARG A CA 1
ATOM 1692 C C . ARG A 1 226 ? 12.909 -8.877 -24.985 1.00 91.88 226 ARG A C 1
ATOM 1694 O O . ARG A 1 226 ? 13.902 -8.709 -25.682 1.00 91.88 226 ARG A O 1
ATOM 1701 N N . LEU A 1 227 ? 12.904 -8.670 -23.668 1.00 93.56 227 LEU A N 1
ATOM 1702 C CA . LEU A 1 227 ? 14.096 -8.304 -22.900 1.00 93.56 227 LEU A CA 1
ATOM 1703 C C . LEU A 1 227 ? 14.857 -9.520 -22.347 1.00 93.56 227 LEU A C 1
ATOM 1705 O O . LEU A 1 227 ? 15.924 -9.340 -21.759 1.00 93.56 227 LEU A O 1
ATOM 1709 N N . ALA A 1 228 ? 14.360 -10.745 -22.550 1.00 91.69 228 ALA A N 1
ATOM 1710 C CA . ALA A 1 228 ? 15.025 -11.974 -22.118 1.00 91.69 228 ALA A CA 1
ATOM 1711 C C . ALA A 1 228 ? 16.483 -12.116 -22.613 1.00 91.69 228 ALA A C 1
ATOM 1713 O O . ALA A 1 228 ? 17.310 -12.560 -21.813 1.00 91.69 228 ALA A O 1
ATOM 1714 N N . PRO A 1 229 ? 16.858 -11.679 -23.839 1.00 92.19 229 PRO A N 1
ATOM 1715 C CA . PRO A 1 229 ? 18.245 -11.737 -24.315 1.00 92.19 229 PRO A CA 1
ATOM 1716 C C . PRO A 1 229 ? 19.252 -10.921 -23.491 1.00 92.19 229 PRO A C 1
ATOM 1718 O O . PRO A 1 229 ? 20.455 -11.122 -23.626 1.00 92.19 229 PRO A O 1
ATOM 1721 N N . LEU A 1 230 ? 18.787 -9.998 -22.639 1.00 90.12 230 LEU A N 1
ATOM 1722 C CA . LEU A 1 230 ? 19.656 -9.252 -21.724 1.00 90.12 230 LEU A CA 1
ATOM 1723 C C . LEU A 1 230 ? 20.114 -10.095 -20.524 1.00 90.12 230 LEU A C 1
ATOM 1725 O O . LEU A 1 230 ? 21.004 -9.662 -19.797 1.00 90.12 230 LEU A O 1
ATOM 1729 N N . GLU A 1 231 ? 19.493 -11.257 -20.284 1.00 89.69 231 GLU A N 1
ATOM 1730 C CA . GLU A 1 231 ? 19.808 -12.180 -19.179 1.00 89.69 231 GLU A CA 1
ATOM 1731 C C . GLU A 1 231 ? 19.751 -11.527 -17.779 1.00 89.69 231 GLU A C 1
ATOM 1733 O O . GLU A 1 231 ? 20.375 -11.976 -16.814 1.00 89.69 231 GLU A O 1
ATOM 1738 N N . LEU A 1 232 ? 18.957 -10.461 -17.638 1.00 89.06 232 LEU A N 1
ATOM 1739 C CA . LEU A 1 232 ? 18.776 -9.734 -16.383 1.00 89.06 232 LEU A CA 1
ATOM 1740 C C . LEU A 1 232 ? 17.580 -10.258 -15.588 1.00 89.06 232 LEU A C 1
ATOM 1742 O O . LEU A 1 232 ? 16.524 -10.589 -16.128 1.00 89.06 232 LEU A O 1
ATOM 1746 N N . LYS A 1 233 ? 17.696 -10.233 -14.257 1.00 88.38 233 LYS A N 1
ATOM 1747 C CA . LYS A 1 233 ? 16.603 -10.601 -13.342 1.00 88.38 233 LYS A CA 1
ATOM 1748 C C . LYS A 1 233 ? 15.624 -9.438 -13.155 1.00 88.38 233 LYS A C 1
ATOM 1750 O O . LYS A 1 233 ? 15.502 -8.882 -12.066 1.00 88.38 233 LYS A O 1
ATOM 1755 N N . LEU A 1 234 ? 14.919 -9.070 -14.225 1.00 85.81 234 LEU A N 1
ATOM 1756 C CA . LEU A 1 234 ? 14.062 -7.877 -14.296 1.00 85.81 234 LEU A CA 1
ATOM 1757 C C . LEU A 1 234 ? 12.868 -7.897 -13.325 1.00 85.81 234 LEU A C 1
ATOM 1759 O O . LEU A 1 234 ? 12.321 -6.840 -13.020 1.00 85.81 234 LEU A O 1
ATOM 1763 N N . GLN A 1 235 ? 12.473 -9.068 -12.812 1.00 81.50 235 GLN A N 1
ATOM 1764 C CA . GLN A 1 235 ? 11.410 -9.191 -11.804 1.00 81.50 235 GLN A CA 1
ATOM 1765 C C . GLN A 1 235 ? 11.891 -8.856 -10.378 1.00 81.50 235 GLN A C 1
ATOM 1767 O O . GLN A 1 235 ? 11.075 -8.696 -9.467 1.00 81.50 235 GLN A O 1
ATOM 1772 N N . GLN A 1 236 ? 13.205 -8.769 -10.142 1.00 83.25 236 GLN A N 1
ATOM 1773 C CA . GLN A 1 236 ? 13.749 -8.415 -8.831 1.00 83.25 236 GLN A CA 1
ATOM 1774 C C . GLN A 1 236 ? 13.662 -6.904 -8.586 1.00 83.25 236 GLN A C 1
ATOM 1776 O O . GLN A 1 236 ? 13.804 -6.094 -9.499 1.00 83.25 236 GLN A O 1
ATOM 1781 N N . ARG A 1 237 ? 13.424 -6.510 -7.327 1.00 83.06 237 ARG A N 1
ATOM 1782 C CA . ARG A 1 237 ? 13.453 -5.094 -6.930 1.00 83.06 237 ARG A CA 1
ATOM 1783 C C . ARG A 1 237 ? 14.884 -4.563 -6.973 1.00 83.06 237 ARG A C 1
ATOM 1785 O O . ARG A 1 237 ? 15.809 -5.263 -6.570 1.00 83.06 237 ARG A O 1
ATOM 1792 N N . GLY A 1 238 ? 15.026 -3.299 -7.357 1.00 86.62 238 GLY A N 1
ATOM 1793 C CA . GLY A 1 238 ? 16.315 -2.619 -7.490 1.00 86.62 238 GLY A CA 1
ATOM 1794 C C . GLY A 1 238 ? 16.631 -2.240 -8.934 1.00 86.62 238 GLY A C 1
ATOM 1795 O O . GLY A 1 238 ? 15.855 -2.525 -9.842 1.00 86.62 238 GLY A O 1
ATOM 1796 N N . VAL A 1 239 ? 17.763 -1.564 -9.117 1.00 92.50 239 VAL A N 1
ATOM 1797 C CA . VAL A 1 239 ? 18.263 -1.151 -10.433 1.00 92.50 239 VAL A CA 1
ATOM 1798 C C . VAL A 1 239 ? 19.178 -2.247 -10.978 1.00 92.50 239 VAL A C 1
ATOM 1800 O O . VAL A 1 239 ? 20.108 -2.673 -10.296 1.00 92.50 239 VAL A O 1
ATOM 1803 N N . GLN A 1 240 ? 18.901 -2.711 -12.191 1.00 92.56 240 GLN A N 1
ATOM 1804 C CA . GLN A 1 240 ? 19.719 -3.646 -12.959 1.00 92.56 240 GLN A CA 1
ATOM 1805 C C . GLN A 1 240 ? 20.350 -2.893 -14.127 1.00 92.56 240 GLN A C 1
ATOM 1807 O O . GLN A 1 240 ? 19.656 -2.157 -14.826 1.00 92.56 240 GLN A O 1
ATOM 1812 N N . ARG A 1 241 ? 21.653 -3.072 -14.345 1.00 94.06 241 ARG A N 1
ATOM 1813 C CA . ARG A 1 241 ? 22.358 -2.412 -15.447 1.00 94.06 241 ARG A CA 1
ATOM 1814 C C . ARG A 1 241 ? 22.419 -3.311 -16.665 1.00 94.06 241 ARG A C 1
ATOM 1816 O O . ARG A 1 241 ? 22.851 -4.453 -16.546 1.00 94.06 241 ARG A O 1
ATOM 1823 N N . ALA A 1 242 ? 22.029 -2.776 -17.814 1.00 93.62 242 ALA A N 1
ATOM 1824 C CA . ALA A 1 242 ? 22.147 -3.442 -19.103 1.00 93.62 242 ALA A CA 1
ATOM 1825 C C . ALA A 1 242 ? 23.156 -2.699 -19.982 1.00 93.62 242 ALA A C 1
ATOM 1827 O O . ALA A 1 242 ? 23.126 -1.469 -20.057 1.00 93.62 242 ALA A O 1
ATOM 1828 N N . LEU A 1 243 ? 24.019 -3.450 -20.661 1.00 93.31 243 LEU A N 1
ATOM 1829 C CA . LEU A 1 243 ? 24.878 -2.948 -21.728 1.00 93.31 243 LEU A CA 1
ATOM 1830 C C . LEU A 1 243 ? 24.443 -3.625 -23.025 1.00 93.31 243 LEU A C 1
ATOM 1832 O O . LEU A 1 243 ? 24.439 -4.851 -23.106 1.00 93.31 243 LEU A O 1
ATOM 1836 N N . LEU A 1 244 ? 24.053 -2.829 -24.014 1.00 93.00 244 LEU A N 1
ATOM 1837 C CA . LEU A 1 244 ? 23.637 -3.311 -25.322 1.00 93.00 244 LEU A CA 1
ATOM 1838 C C . LEU A 1 244 ? 24.725 -2.946 -26.323 1.00 93.00 244 LEU A C 1
ATOM 1840 O O . LEU A 1 244 ? 24.931 -1.769 -26.604 1.00 93.00 244 LEU A O 1
ATOM 1844 N N . ASP A 1 245 ? 25.406 -3.953 -26.856 1.00 91.38 245 ASP A N 1
ATOM 1845 C CA . ASP A 1 245 ? 26.334 -3.810 -27.976 1.00 91.38 245 ASP A CA 1
ATOM 1846 C C . ASP A 1 245 ? 25.677 -4.398 -29.228 1.00 91.38 245 ASP A C 1
ATOM 1848 O O . ASP A 1 245 ? 25.630 -5.616 -29.408 1.00 91.38 245 ASP A O 1
ATOM 1852 N N . MET A 1 246 ? 25.121 -3.525 -30.071 1.00 89.00 246 MET A N 1
ATOM 1853 C CA . MET A 1 246 ? 24.382 -3.933 -31.269 1.00 89.00 246 MET A CA 1
ATOM 1854 C C . MET A 1 246 ? 25.305 -4.319 -32.430 1.00 89.00 246 MET A C 1
ATOM 1856 O O . MET A 1 246 ? 24.835 -4.942 -33.380 1.00 89.00 246 MET A O 1
ATOM 1860 N N . ASN A 1 247 ? 26.603 -3.999 -32.356 1.00 87.50 247 ASN A N 1
ATOM 1861 C CA . ASN A 1 247 ? 27.588 -4.481 -33.324 1.00 87.50 247 ASN A CA 1
ATOM 1862 C C . ASN A 1 247 ? 27.960 -5.936 -33.041 1.00 87.50 247 ASN A C 1
ATOM 1864 O O . ASN A 1 247 ? 28.016 -6.748 -33.962 1.00 87.50 247 ASN A O 1
ATOM 1868 N N . ALA A 1 248 ? 28.218 -6.262 -31.772 1.00 88.06 248 ALA A N 1
ATOM 1869 C CA . ALA A 1 248 ? 28.575 -7.619 -31.371 1.00 88.06 248 ALA A CA 1
ATOM 1870 C C . ALA A 1 248 ? 27.362 -8.565 -31.349 1.00 88.06 248 ALA A C 1
ATOM 1872 O O . ALA A 1 248 ? 27.512 -9.754 -31.629 1.00 88.06 248 ALA A O 1
ATOM 1873 N N . ARG A 1 249 ? 26.174 -8.048 -31.004 1.00 89.38 249 ARG A N 1
ATOM 1874 C CA . ARG A 1 249 ? 24.920 -8.809 -30.886 1.00 89.38 249 ARG A CA 1
ATOM 1875 C C . ARG A 1 249 ? 23.748 -8.049 -31.522 1.00 89.38 249 ARG A C 1
ATOM 1877 O O . ARG A 1 249 ? 23.026 -7.328 -30.822 1.00 89.38 249 ARG A O 1
ATOM 1884 N N . PRO A 1 250 ? 23.536 -8.185 -32.845 1.00 87.25 250 PRO A N 1
ATOM 1885 C CA . PRO A 1 250 ? 22.473 -7.481 -33.568 1.00 87.25 250 PRO A CA 1
ATOM 1886 C C . PRO A 1 250 ? 21.058 -7.743 -33.026 1.00 87.25 250 PRO A C 1
ATOM 1888 O O . PRO A 1 250 ? 20.183 -6.879 -33.116 1.00 87.25 250 PRO A O 1
ATOM 1891 N N . GLU A 1 251 ? 20.827 -8.905 -32.412 1.00 85.81 251 GLU A N 1
ATOM 1892 C CA . GLU A 1 251 ? 19.570 -9.290 -31.765 1.00 85.81 251 GLU A CA 1
ATOM 1893 C C . GLU A 1 251 ? 19.160 -8.351 -30.613 1.00 85.81 251 GLU A C 1
ATOM 1895 O O . GLU A 1 251 ? 17.967 -8.186 -30.340 1.00 85.81 251 GLU A O 1
ATOM 1900 N N . LEU A 1 252 ? 20.117 -7.646 -29.992 1.00 91.12 252 LEU A N 1
ATOM 1901 C CA . LEU A 1 252 ? 19.845 -6.649 -28.950 1.00 91.12 252 LEU A CA 1
ATOM 1902 C C . LEU A 1 252 ? 19.168 -5.382 -29.494 1.00 91.12 252 LEU A C 1
ATOM 1904 O O . LEU A 1 252 ? 18.642 -4.585 -28.714 1.00 91.12 252 LEU A O 1
ATOM 1908 N N . GLY A 1 253 ? 19.106 -5.207 -30.817 1.00 88.44 253 GLY A N 1
ATOM 1909 C CA . GLY A 1 253 ? 18.373 -4.106 -31.440 1.00 88.44 253 GLY A CA 1
ATOM 1910 C C . GLY A 1 253 ? 16.887 -4.097 -31.064 1.00 88.44 253 GLY A C 1
ATOM 1911 O O . GLY A 1 253 ? 16.337 -3.030 -30.793 1.00 88.44 253 GLY A O 1
ATOM 1912 N N . ALA A 1 254 ? 16.259 -5.274 -30.958 1.00 89.88 254 ALA A N 1
ATOM 1913 C CA . ALA A 1 254 ? 14.867 -5.394 -30.516 1.00 89.88 254 ALA A CA 1
ATOM 1914 C C . ALA A 1 254 ? 14.698 -5.026 -29.031 1.00 89.88 254 ALA A C 1
ATOM 1916 O O . ALA A 1 254 ? 13.700 -4.412 -28.650 1.00 89.88 254 ALA A O 1
ATOM 1917 N N . CYS A 1 255 ? 15.697 -5.338 -28.194 1.00 92.06 255 CYS A N 1
ATOM 1918 C CA . CYS A 1 255 ? 15.719 -4.907 -26.795 1.00 92.06 255 CYS A CA 1
ATOM 1919 C C . CYS A 1 255 ? 15.787 -3.376 -26.700 1.00 92.06 255 CYS A C 1
ATOM 1921 O O . CYS A 1 255 ? 15.012 -2.780 -25.955 1.00 92.06 255 CYS A O 1
ATOM 1923 N N . SER A 1 256 ? 16.659 -2.732 -27.488 1.00 92.31 256 SER A N 1
ATOM 1924 C CA . SER A 1 256 ? 16.770 -1.266 -27.539 1.00 92.31 256 SER A CA 1
ATOM 1925 C C . SER A 1 256 ? 15.430 -0.610 -27.898 1.00 92.31 256 SER A C 1
ATOM 1927 O O . SER A 1 256 ? 14.991 0.316 -27.213 1.00 92.31 256 SER A O 1
ATOM 1929 N N . ASP A 1 257 ? 14.722 -1.128 -28.908 1.00 91.75 257 ASP A N 1
ATOM 1930 C CA . ASP A 1 257 ? 13.393 -0.636 -29.302 1.00 91.75 257 ASP A CA 1
ATOM 1931 C C . ASP A 1 257 ? 12.403 -0.631 -28.135 1.00 91.75 257 ASP A C 1
ATOM 1933 O O . ASP A 1 257 ? 11.757 0.388 -27.865 1.00 91.75 257 ASP A O 1
ATOM 1937 N N . VAL A 1 258 ? 12.337 -1.736 -27.393 1.00 93.88 258 VAL A N 1
ATOM 1938 C CA . VAL A 1 258 ? 11.472 -1.853 -26.215 1.00 93.88 258 VAL A CA 1
ATOM 1939 C C . VAL A 1 258 ? 11.902 -0.895 -25.106 1.00 93.88 258 VAL A C 1
ATOM 1941 O O . VAL A 1 258 ? 11.052 -0.200 -24.551 1.00 93.88 258 VAL A O 1
ATOM 1944 N N . LEU A 1 259 ? 13.198 -0.785 -24.804 1.00 94.12 259 LEU A N 1
ATOM 1945 C CA . LEU A 1 259 ? 13.697 0.109 -23.752 1.00 94.12 259 LEU A CA 1
ATOM 1946 C C . LEU A 1 259 ? 13.386 1.584 -24.041 1.00 94.12 259 LEU A C 1
ATOM 1948 O O . LEU A 1 259 ? 12.964 2.320 -23.144 1.00 94.12 259 LEU A O 1
ATOM 1952 N N . TRP A 1 260 ? 13.503 2.010 -25.299 1.00 93.06 260 TRP A N 1
ATOM 1953 C CA . TRP A 1 260 ? 13.140 3.364 -25.715 1.00 93.06 260 TRP A CA 1
ATOM 1954 C C . TRP A 1 260 ? 11.630 3.632 -25.657 1.00 93.06 260 TRP A C 1
ATOM 1956 O O . TRP A 1 260 ? 11.235 4.755 -25.325 1.00 93.06 260 TRP A O 1
ATOM 1966 N N . MET A 1 261 ? 10.786 2.629 -25.923 1.00 92.62 261 MET A N 1
ATOM 1967 C CA . MET A 1 261 ? 9.337 2.731 -25.697 1.00 92.62 261 MET A CA 1
ATOM 1968 C C . MET A 1 261 ? 9.012 2.819 -24.202 1.00 92.62 261 MET A C 1
ATOM 1970 O O . MET A 1 261 ? 8.309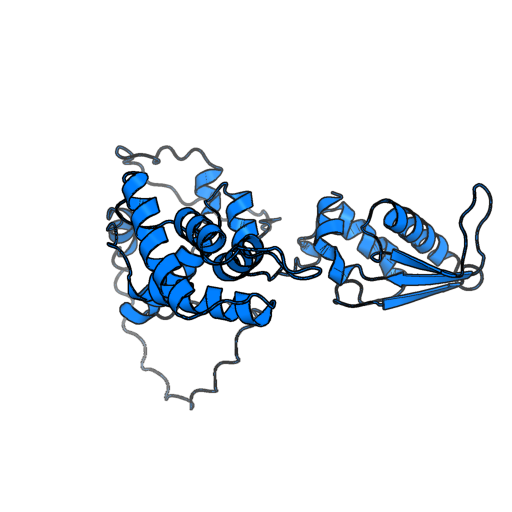 3.739 -23.780 1.00 92.62 261 MET A O 1
ATOM 1974 N N . LEU A 1 262 ? 9.580 1.929 -23.383 1.00 93.44 262 LEU A N 1
ATOM 1975 C CA . LEU A 1 262 ? 9.372 1.915 -21.933 1.00 93.44 262 LEU A CA 1
ATOM 1976 C C . LEU A 1 262 ? 9.811 3.226 -21.283 1.00 93.44 262 LEU A C 1
ATOM 1978 O O . LEU A 1 262 ? 9.111 3.723 -20.411 1.00 93.44 262 LEU A O 1
ATOM 1982 N N . ARG A 1 263 ? 10.905 3.846 -21.742 1.00 92.62 263 ARG A N 1
ATOM 1983 C CA . ARG A 1 263 ? 11.333 5.175 -21.270 1.00 92.62 263 ARG A CA 1
ATOM 1984 C C . ARG A 1 263 ? 10.236 6.239 -21.407 1.00 92.62 263 ARG A C 1
ATOM 1986 O O . ARG A 1 263 ? 10.213 7.179 -20.618 1.00 92.62 263 ARG A O 1
ATOM 1993 N N . ARG A 1 264 ? 9.381 6.139 -22.432 1.00 90.88 264 ARG A N 1
ATOM 1994 C CA . ARG A 1 264 ? 8.291 7.097 -22.688 1.00 90.88 264 ARG A CA 1
ATOM 1995 C C . ARG A 1 264 ? 7.009 6.746 -21.937 1.00 90.88 264 ARG A C 1
ATOM 1997 O O . ARG A 1 264 ? 6.286 7.656 -21.555 1.00 90.88 264 ARG A O 1
ATOM 2004 N N . LEU A 1 265 ? 6.726 5.455 -21.769 1.00 91.81 265 LEU A N 1
ATOM 2005 C CA . LEU A 1 265 ? 5.463 4.967 -21.205 1.00 91.81 265 LEU A CA 1
ATOM 2006 C C . LEU A 1 265 ? 5.512 4.747 -19.688 1.00 91.81 265 LEU A C 1
ATOM 2008 O O . LEU A 1 265 ? 4.483 4.801 -19.024 1.00 91.81 265 LEU A O 1
ATOM 2012 N N . MET A 1 266 ? 6.694 4.492 -19.130 1.00 92.94 266 MET A N 1
ATOM 2013 C CA . MET A 1 266 ? 6.864 4.164 -17.717 1.00 92.94 266 MET A CA 1
ATOM 2014 C C . MET A 1 266 ? 7.252 5.390 -16.877 1.00 92.94 266 MET A C 1
ATOM 2016 O O . MET A 1 266 ? 7.841 6.341 -17.400 1.00 92.94 266 MET A O 1
ATOM 2020 N N . PRO A 1 267 ? 7.010 5.358 -15.550 1.00 89.94 267 PRO A N 1
ATOM 2021 C CA . PRO A 1 267 ? 7.483 6.390 -14.635 1.00 89.94 267 PRO A CA 1
ATOM 2022 C C . PRO A 1 267 ? 8.991 6.637 -14.743 1.00 89.94 267 PRO A C 1
ATOM 2024 O O . PRO A 1 267 ? 9.780 5.722 -15.008 1.00 89.94 267 PRO A O 1
ATOM 2027 N N . HIS A 1 268 ? 9.402 7.875 -14.463 1.00 88.12 268 HIS A N 1
ATOM 2028 C CA . HIS A 1 268 ? 10.813 8.250 -14.446 1.00 88.12 268 HIS A CA 1
ATOM 2029 C C . HIS A 1 268 ? 11.635 7.308 -13.553 1.00 88.12 268 HIS A C 1
ATOM 2031 O O . HIS A 1 268 ? 11.307 7.086 -12.390 1.00 88.12 268 HIS A O 1
ATOM 2037 N N . GLY A 1 269 ? 12.721 6.768 -14.115 1.00 87.81 269 GLY A N 1
ATOM 2038 C CA . GLY A 1 269 ? 13.617 5.828 -13.434 1.00 87.81 269 GLY A CA 1
ATOM 2039 C C . GLY A 1 269 ? 13.330 4.344 -13.693 1.00 87.81 269 GLY A C 1
ATOM 2040 O O . GLY A 1 269 ? 14.176 3.522 -13.358 1.00 87.81 269 GLY A O 1
ATOM 2041 N N . ALA A 1 270 ? 12.210 3.984 -14.333 1.00 92.25 270 ALA A N 1
ATOM 2042 C CA . ALA A 1 270 ? 11.917 2.588 -14.673 1.00 92.25 270 ALA A CA 1
ATOM 2043 C C . ALA A 1 270 ? 12.828 2.032 -15.782 1.00 92.25 270 ALA A C 1
ATOM 2045 O O . ALA A 1 270 ? 13.321 0.910 -15.666 1.00 92.25 270 ALA A O 1
ATOM 2046 N N . ALA A 1 271 ? 13.068 2.825 -16.829 1.00 94.06 271 ALA A N 1
ATOM 2047 C CA . ALA A 1 271 ? 14.026 2.548 -17.895 1.00 94.06 271 ALA A CA 1
ATOM 2048 C C . ALA A 1 271 ? 14.791 3.838 -18.210 1.00 94.06 271 ALA A C 1
ATOM 2050 O O . ALA A 1 271 ? 14.275 4.741 -18.876 1.00 94.06 271 ALA A O 1
ATOM 2051 N N . ARG A 1 272 ? 16.003 3.963 -17.666 1.00 94.25 272 ARG A N 1
ATOM 2052 C CA . ARG A 1 272 ? 16.822 5.171 -17.781 1.00 94.25 272 ARG A CA 1
ATOM 2053 C C . ARG A 1 272 ? 18.054 4.894 -18.649 1.00 94.25 272 ARG A C 1
ATOM 2055 O O . ARG A 1 272 ? 18.875 4.074 -18.247 1.00 94.25 272 ARG A O 1
ATOM 2062 N N . PRO A 1 273 ? 18.238 5.601 -19.776 1.00 93.31 273 PRO A N 1
ATOM 2063 C CA . PRO A 1 273 ? 19.486 5.526 -20.520 1.00 93.31 273 PRO A CA 1
ATOM 2064 C C . PRO A 1 273 ? 20.586 6.273 -19.753 1.00 93.31 273 PRO A C 1
ATOM 2066 O O . PRO A 1 273 ? 20.367 7.376 -19.241 1.00 93.31 273 PRO A O 1
ATOM 2069 N N . ILE A 1 274 ? 21.754 5.646 -19.651 1.00 92.00 274 ILE A N 1
ATOM 2070 C CA . ILE A 1 274 ? 23.004 6.234 -19.151 1.00 92.00 274 ILE A CA 1
ATOM 2071 C C . ILE A 1 274 ? 23.846 6.693 -20.349 1.00 92.00 274 ILE A C 1
ATOM 2073 O O . ILE A 1 274 ? 24.371 7.803 -20.338 1.00 92.00 274 ILE A O 1
ATOM 2077 N N . MET A 1 275 ? 23.939 5.856 -21.386 1.00 89.56 275 MET A N 1
ATOM 2078 C CA . MET A 1 275 ? 24.650 6.131 -22.636 1.00 89.56 275 MET A CA 1
ATOM 2079 C C . MET A 1 275 ? 23.796 5.687 -23.822 1.00 89.56 275 MET A C 1
ATOM 2081 O O . MET A 1 275 ? 23.135 4.651 -23.751 1.00 89.56 275 MET A O 1
ATOM 2085 N N . GLY A 1 276 ? 23.870 6.446 -24.911 1.00 82.69 276 GLY A N 1
ATOM 2086 C CA . GLY A 1 276 ? 23.107 6.207 -26.129 1.00 82.69 276 GLY A CA 1
ATOM 2087 C C . GLY A 1 276 ? 21.993 7.234 -26.304 1.00 82.69 276 GLY A C 1
ATOM 2088 O O . GLY A 1 276 ? 21.335 7.650 -25.349 1.00 82.69 276 GLY A O 1
ATOM 2089 N N . GLU A 1 277 ? 21.787 7.643 -27.549 1.00 81.56 277 GLU A N 1
ATOM 2090 C CA . GLU A 1 277 ? 20.708 8.537 -27.956 1.00 81.56 277 GLU A CA 1
ATOM 2091 C C . GLU A 1 277 ? 19.897 7.897 -29.081 1.00 81.56 277 GLU A C 1
ATOM 2093 O O . GLU A 1 277 ? 20.408 7.116 -29.888 1.00 81.56 277 GLU A O 1
ATOM 2098 N N . ARG A 1 278 ? 18.613 8.252 -29.140 1.00 80.69 278 ARG A N 1
ATOM 2099 C CA . ARG A 1 278 ? 17.721 7.842 -30.221 1.00 80.69 278 ARG A CA 1
ATOM 2100 C C . ARG A 1 278 ? 17.002 9.051 -30.786 1.00 80.69 278 ARG A C 1
ATOM 2102 O O . ARG A 1 278 ? 15.922 9.427 -30.320 1.00 80.69 278 ARG A O 1
ATOM 2109 N N . LYS A 1 279 ? 17.638 9.664 -31.783 1.00 78.00 279 LYS A N 1
ATOM 2110 C CA . LYS A 1 279 ? 17.039 10.697 -32.631 1.00 78.00 279 LYS A CA 1
ATOM 2111 C C . LYS A 1 279 ? 16.405 10.056 -33.862 1.00 78.00 279 LYS A C 1
ATOM 2113 O O . LYS A 1 279 ? 16.624 8.885 -34.164 1.00 78.00 279 LYS A O 1
ATOM 2118 N N . LEU A 1 280 ? 15.569 10.818 -34.557 1.00 72.62 280 LEU A N 1
ATOM 2119 C CA . LEU A 1 280 ? 14.934 10.356 -35.785 1.00 72.62 280 LEU A CA 1
ATOM 2120 C C . LEU A 1 280 ? 16.020 10.066 -36.838 1.00 72.62 280 LEU A C 1
ATOM 2122 O O . LEU A 1 280 ? 16.728 10.979 -37.245 1.00 72.62 280 LEU A O 1
ATOM 2126 N N . GLY A 1 281 ? 16.166 8.803 -37.246 1.00 69.31 281 GLY A N 1
ATOM 2127 C CA . GLY A 1 281 ? 17.171 8.363 -38.226 1.00 69.31 281 GLY A CA 1
ATOM 2128 C C . GLY A 1 281 ? 18.538 7.971 -37.648 1.00 69.31 281 GLY A C 1
ATOM 2129 O O . GLY A 1 281 ? 19.338 7.382 -38.369 1.00 69.31 281 GLY A O 1
ATOM 2130 N N . GLU A 1 282 ? 18.798 8.217 -36.361 1.00 72.69 282 GLU A N 1
ATOM 2131 C CA . GLU A 1 282 ? 20.040 7.806 -35.693 1.00 72.69 282 GLU A CA 1
ATOM 2132 C C . GLU A 1 282 ? 19.822 6.516 -34.892 1.00 72.69 282 GLU A C 1
ATOM 2134 O O . GLU A 1 282 ? 18.873 6.403 -34.108 1.00 72.69 282 GLU A O 1
ATOM 2139 N N . ARG A 1 283 ? 20.725 5.542 -35.064 1.00 71.00 283 ARG A N 1
ATOM 2140 C CA . ARG A 1 283 ? 20.767 4.314 -34.263 1.00 71.00 283 ARG A CA 1
ATOM 2141 C C . ARG A 1 283 ? 22.103 4.262 -33.534 1.00 71.00 283 ARG A C 1
ATOM 2143 O O . ARG A 1 283 ? 23.151 4.218 -34.174 1.00 71.00 283 ARG A O 1
ATOM 2150 N N . SER A 1 284 ? 22.062 4.306 -32.203 1.00 79.81 284 SER A N 1
ATOM 2151 C CA . SER A 1 284 ? 23.269 4.143 -31.391 1.00 79.81 284 SER A CA 1
ATOM 2152 C C . SER A 1 284 ? 23.876 2.762 -31.649 1.00 79.81 284 SER A C 1
ATOM 2154 O O . SER A 1 284 ? 23.149 1.793 -31.828 1.00 79.81 284 SER A O 1
ATOM 2156 N N . ILE A 1 285 ? 25.204 2.675 -31.690 1.00 84.31 285 ILE A N 1
ATOM 2157 C CA . ILE A 1 285 ? 25.929 1.403 -31.869 1.00 84.31 285 ILE A CA 1
ATOM 2158 C C . ILE A 1 285 ? 25.992 0.630 -30.544 1.00 84.31 285 ILE A C 1
ATOM 2160 O O . ILE A 1 285 ? 25.884 -0.596 -30.509 1.00 84.31 285 ILE A O 1
ATOM 2164 N N . GLN A 1 286 ? 26.128 1.370 -29.445 1.00 90.12 286 GLN A N 1
ATOM 2165 C CA . GLN A 1 286 ? 26.182 0.844 -28.092 1.00 90.12 286 GLN A CA 1
ATOM 2166 C C . GLN A 1 286 ? 25.318 1.707 -27.174 1.00 90.12 286 GLN A C 1
ATOM 2168 O O . GLN A 1 286 ? 25.298 2.934 -27.297 1.00 90.12 286 GLN A O 1
ATOM 2173 N N . GLU A 1 287 ? 24.616 1.069 -26.245 1.00 93.19 287 GLU A N 1
ATOM 2174 C CA . GLU A 1 287 ? 23.765 1.736 -25.263 1.00 93.19 287 GLU A CA 1
ATOM 2175 C C . GLU A 1 287 ? 24.004 1.157 -23.867 1.00 93.19 287 GLU A C 1
ATOM 2177 O O . GLU A 1 287 ? 24.293 -0.029 -23.710 1.00 93.19 287 GLU A O 1
ATOM 2182 N N . SER A 1 288 ? 23.836 1.980 -22.832 1.00 93.69 288 SER A N 1
ATOM 2183 C CA . SER A 1 288 ? 23.806 1.505 -21.447 1.00 93.69 288 SER A CA 1
ATOM 2184 C C . SER A 1 288 ? 22.588 2.038 -20.711 1.00 93.69 288 SER A C 1
ATOM 2186 O O . SER A 1 288 ? 22.192 3.192 -20.886 1.00 93.69 288 SER A O 1
ATOM 2188 N N . TRP A 1 289 ? 21.991 1.181 -19.889 1.00 95.94 289 TRP A N 1
ATOM 2189 C CA . TRP A 1 289 ? 20.691 1.414 -19.275 1.00 95.94 289 TRP A CA 1
ATOM 2190 C C . TRP A 1 289 ? 20.674 1.005 -17.805 1.00 95.94 289 TRP A C 1
ATOM 2192 O O . TRP A 1 289 ? 21.208 -0.038 -17.437 1.00 95.94 289 TRP A O 1
ATOM 2202 N N . ASP A 1 290 ? 19.982 1.797 -16.991 1.00 95.25 290 ASP A N 1
ATOM 2203 C CA . ASP A 1 290 ? 19.531 1.448 -15.646 1.00 95.25 290 ASP A CA 1
ATOM 2204 C C . ASP A 1 290 ? 18.045 1.043 -15.720 1.00 95.25 290 ASP A C 1
ATOM 2206 O O . ASP A 1 290 ? 17.189 1.841 -16.118 1.00 95.25 290 ASP A O 1
ATOM 2210 N N . LEU A 1 291 ? 17.728 -0.194 -15.332 1.00 95.12 291 LEU A N 1
ATOM 2211 C CA . LEU A 1 291 ? 16.387 -0.781 -15.401 1.00 95.12 291 LEU A CA 1
ATOM 2212 C C . LEU A 1 291 ? 15.862 -1.109 -14.001 1.00 95.12 291 LEU A C 1
ATOM 2214 O O . LEU A 1 291 ? 16.476 -1.879 -13.268 1.00 95.12 291 LEU A O 1
ATOM 2218 N N . ALA A 1 292 ? 14.696 -0.579 -13.640 1.00 93.31 292 ALA A N 1
ATOM 2219 C CA . ALA A 1 292 ? 14.053 -0.800 -12.341 1.00 93.31 292 ALA A CA 1
ATOM 2220 C C . ALA A 1 292 ? 12.641 -1.401 -12.476 1.00 93.31 292 ALA A C 1
ATOM 2222 O O . ALA A 1 292 ? 11.728 -1.065 -11.715 1.00 93.31 292 ALA A O 1
ATOM 2223 N N . LEU A 1 293 ? 12.445 -2.302 -13.445 1.00 89.38 293 LEU A N 1
ATOM 2224 C CA . LEU A 1 293 ? 11.129 -2.864 -13.779 1.00 89.38 293 LEU A CA 1
ATOM 2225 C C . LEU A 1 293 ? 10.477 -3.614 -12.608 1.00 89.38 293 LEU A C 1
ATOM 2227 O O . LEU A 1 293 ? 9.284 -3.449 -12.382 1.00 89.38 293 LEU A O 1
ATOM 2231 N N . GLY A 1 294 ? 11.237 -4.348 -11.791 1.00 85.06 294 GLY A N 1
ATOM 2232 C CA . GLY A 1 294 ? 10.691 -5.020 -10.604 1.00 85.06 294 GLY A CA 1
ATOM 2233 C C . GLY A 1 294 ? 10.228 -4.058 -9.501 1.00 85.06 294 GLY A C 1
ATOM 2234 O O . GLY A 1 294 ? 9.338 -4.390 -8.717 1.00 85.06 294 GLY A O 1
ATOM 2235 N N . THR A 1 295 ? 10.785 -2.844 -9.438 1.00 85.44 295 THR A N 1
ATOM 2236 C CA . THR A 1 295 ? 10.300 -1.776 -8.543 1.00 85.44 295 THR A CA 1
ATOM 2237 C C . THR A 1 295 ? 9.020 -1.142 -9.092 1.00 85.44 295 THR A C 1
ATOM 2239 O O . THR A 1 295 ? 8.099 -0.856 -8.329 1.00 85.44 295 THR A O 1
ATOM 2242 N N . HIS A 1 296 ? 8.940 -0.976 -10.413 1.00 85.94 296 HIS A N 1
ATOM 2243 C CA . HIS A 1 296 ? 7.807 -0.370 -11.117 1.00 85.94 296 HIS A CA 1
ATOM 2244 C C . HIS A 1 296 ? 6.860 -1.405 -11.751 1.00 85.94 296 HIS A C 1
ATOM 2246 O O . HIS A 1 296 ? 6.151 -1.084 -12.701 1.00 85.94 296 HIS A O 1
ATOM 2252 N N . GLN A 1 297 ? 6.802 -2.629 -11.209 1.00 82.69 297 GLN A N 1
ATOM 2253 C CA . GLN A 1 297 ? 6.031 -3.737 -11.791 1.00 82.69 297 GLN A CA 1
ATOM 2254 C C . GLN A 1 297 ? 4.545 -3.387 -11.945 1.00 82.69 297 GLN A C 1
ATOM 2256 O O . GLN A 1 297 ? 3.932 -3.733 -12.946 1.00 82.69 297 GLN A O 1
ATOM 2261 N N . ARG A 1 298 ? 3.983 -2.642 -10.983 1.00 79.75 298 ARG A N 1
ATOM 2262 C CA . ARG A 1 298 ? 2.608 -2.132 -11.055 1.00 79.75 298 ARG A CA 1
ATOM 2263 C C . ARG A 1 298 ? 2.378 -1.282 -12.306 1.00 79.75 298 ARG A C 1
ATOM 2265 O O . ARG A 1 298 ? 1.432 -1.544 -13.029 1.00 79.75 298 ARG A O 1
ATOM 2272 N N . ALA A 1 299 ? 3.254 -0.312 -12.563 1.00 83.25 299 ALA A N 1
ATOM 2273 C CA . ALA A 1 299 ? 3.110 0.578 -13.711 1.00 83.25 299 ALA A CA 1
ATOM 2274 C C . ALA A 1 299 ? 3.214 -0.191 -15.035 1.00 83.25 299 ALA A C 1
ATOM 2276 O O . ALA A 1 299 ? 2.500 0.127 -15.970 1.00 83.25 299 ALA A O 1
ATOM 2277 N N . LEU A 1 300 ? 4.051 -1.236 -15.092 1.00 85.12 300 LEU A N 1
ATOM 2278 C CA . LEU A 1 300 ? 4.156 -2.103 -16.269 1.00 85.12 300 LEU A CA 1
ATOM 2279 C C . LEU A 1 300 ? 2.878 -2.924 -16.491 1.00 85.12 300 LEU A C 1
ATOM 2281 O O . LEU A 1 300 ? 2.458 -3.103 -17.627 1.00 85.12 300 LEU A O 1
ATOM 2285 N N . ILE A 1 301 ? 2.273 -3.425 -15.412 1.00 81.31 301 ILE A N 1
ATOM 2286 C CA . ILE A 1 301 ? 1.006 -4.165 -15.460 1.00 81.31 301 ILE A CA 1
ATOM 2287 C C . ILE A 1 301 ? -0.137 -3.245 -15.900 1.00 81.31 301 ILE A C 1
ATOM 2289 O O . ILE A 1 301 ? -0.935 -3.660 -16.721 1.00 81.31 301 ILE A O 1
ATOM 2293 N N . GLU A 1 302 ? -0.191 -2.008 -15.402 1.00 78.88 302 GLU A N 1
ATOM 2294 C CA . GLU A 1 302 ? -1.239 -1.025 -15.728 1.00 78.88 302 GLU A CA 1
ATOM 2295 C C . GLU A 1 302 ? -1.157 -0.473 -17.168 1.00 78.88 302 GLU A C 1
ATOM 2297 O O . GLU A 1 302 ? -2.066 0.239 -17.589 1.00 78.88 302 GLU A O 1
ATOM 2302 N N . LEU A 1 303 ? -0.099 -0.784 -17.934 1.00 75.88 303 LEU A N 1
ATOM 2303 C CA . LEU A 1 303 ? -0.017 -0.434 -19.360 1.00 75.88 303 LEU A CA 1
ATOM 2304 C C . LEU A 1 303 ? -0.908 -1.308 -20.260 1.00 75.88 303 LEU A C 1
ATOM 2306 O O . LEU A 1 303 ? -1.160 -0.908 -21.397 1.00 75.88 303 LEU A O 1
ATOM 2310 N N . GLY A 1 304 ? -1.315 -2.499 -19.803 1.00 59.78 304 GLY A N 1
ATOM 2311 C CA . GLY A 1 304 ? -2.124 -3.461 -20.565 1.00 59.78 304 GLY A CA 1
ATOM 2312 C C . GLY A 1 304 ? -3.444 -3.769 -19.883 1.00 59.78 304 GLY A C 1
ATOM 2313 O O . GLY A 1 304 ? -4.416 -4.002 -20.630 1.00 59.78 304 GLY A O 1
#

Nearest PDB structures (foldseek):
  8s0d-assembly1_2  TM=5.677E-01  e=5.027E+00  Homo sapiens
  1vaf-assembly1_A-2  TM=3.546E-01  e=6.312E+00  Mus musculus
  1dwx-assembly1_A  TM=3.727E-01  e=8.880E+00  Mus musculus
  3e68-assembly1_A  TM=3.536E-01  e=8.880E+00  Mus musculus
  3e7t-assembly2_B  TM=3.405E-01  e=9.400E+00  Mus musculus

pLDDT: mean 73.84, std 19.61, range [24.8, 97.81]

Solvent-accessible surface area (backbone atoms only — not comparable to full-atom values): 18555 Å² total; per-residue (Å²): 138,82,87,84,79,60,78,64,56,70,77,77,47,94,55,89,48,73,62,99,81,45,82,71,82,86,78,84,71,76,84,67,91,67,73,89,76,70,76,86,72,54,60,19,37,46,49,42,19,63,76,70,73,45,60,66,30,49,55,37,51,50,51,50,52,48,55,51,46,32,62,76,71,69,53,80,79,90,74,75,86,89,58,88,88,62,77,76,76,74,82,70,76,86,70,76,85,76,74,83,75,75,82,80,67,76,77,70,79,65,58,65,61,57,74,69,46,77,80,78,82,77,72,69,59,62,70,58,48,51,49,51,23,51,49,51,35,55,50,39,39,77,48,70,44,96,54,48,73,67,39,23,53,49,18,44,54,40,9,48,50,50,13,49,79,67,78,34,88,48,56,49,56,61,29,41,43,52,20,41,32,72,54,62,57,84,70,87,56,86,96,45,76,54,58,62,56,51,45,46,34,73,35,17,48,77,50,79,58,83,75,54,76,91,65,44,48,71,58,43,41,51,54,53,60,56,43,47,88,72,75,64,73,54,77,44,71,52,76,44,80,47,78,42,48,39,79,88,37,60,76,46,50,62,33,51,55,50,46,60,49,40,43,72,75,44,67,92,64,32,42,33,73,78,40,63,62,81,54,94,94,49,76,56,59,49,36,30,33,40,34,16,45,29,64,41,43,66,64,48,48,72,74,95

Organism: NCBI:txid2706086

Radius of gyration: 26.05 Å; Cα contacts (8 Å, |Δi|>4): 305; chains: 1; bounding box: 65×66×62 Å

Secondary structure (DSSP, 8-state):
------TTHHHHS--TT-STT-------PPPPS---------SSHHHHHHHHTPPTTHHHHHHHHHHHHHHHHTPPPP--TT-TT---------PPPPPPPPP------HHHHHHHSPPP-----HHHHHHHHHHHHHHHHHTT----HHHHHHHHHHHHHHHHHTT-SS--HHHHHHHHHHHH-SS--TTS--HHHHHHHHHH-S------GGGS-HHHHHHHHHTGGG---TTSSS-EEEEEETTT-TTHHHHHHHHHHHHHHSPTTSEEEEE----TT---SEEEEEE-TTTSHHHHHTT-

Mean predicted aligned error: 15.91 Å

Foldseek 3Di:
DDDDDDVVVVVVDPDVQPDPPRPDDDDDDDDDPDDPADDPPQPWQQSVCVVVVHDQLPVLVVVVVVVVVCVVVVPDDDDDPPDPPDDDPDPDDDDDDDDDDDPDDPPPPPPVVVVPDDDDPDAEPLVVLLVLLVQLLVLCVVQPFPGDVVLSVQLSVQQCVQCVVVVHRGGDLVSSLVSQCVSTPPDDDPPGDHSNVSSSCVSTNPDRDADPLSNFDPQLNVLCVLLVVQVDPLLDADKDKGKDQCVVPVSCVSVVVSLVVCCVQFPPQQKAWPDDDDDDPDDDRMTMIIHGCNNRVVSSRVVD

Sequence (304 aa):
DCLYVCGAFHAASRVDEFGVAGGGSFDVSPRSATTWQYGLIPSSHAAIEAQFGLASGSVSIAATQWAKNLKRTRVQPYRLAGQDGAKKPRTAKKAAPAAPAPPSEAAADRLSGFLRRPPVLDTLDEAELLGWSVDIVRAARRSGYAASTADAIAVFETSILLAGMRDRAKPTPYDFQDAAITCIEKDSVPGRRDVRRLVEIMMGGDRIGRVGYDALPPLARDVHDRLAPLELKLQQRGVQRALLDMNARPELGACSDVLWMLRRLMPHGAARPIMGERKLGERSIQESWDLALGTHQRALIELG